Protein AF-A0AAN6TR05-F1 (afdb_monomer)

Solvent-accessible surface area (backbone atoms only — not comparable to full-atom values): 12540 Å² total; per-residue (Å²): 94,65,58,33,54,51,50,50,53,54,41,46,75,71,68,48,53,66,49,38,23,49,17,26,43,51,49,99,91,42,69,54,65,68,69,40,51,38,32,43,36,51,56,98,86,43,48,22,45,43,44,81,57,74,56,97,84,34,58,83,57,74,38,67,74,42,73,68,41,68,46,74,35,55,48,64,21,33,33,36,31,33,70,40,63,55,92,87,50,84,56,86,83,53,62,32,43,34,39,28,36,21,69,38,95,90,46,70,79,38,72,44,34,35,34,49,100,50,80,49,55,74,70,55,53,49,59,29,46,49,48,46,67,65,36,82,87,22,66,65,38,53,34,48,71,48,76,43,75,33,57,41,98,84,66,82,48,56,50,29,35,41,36,38,52,73,49,35,35,32,41,31,49,52,90,49,72,45,77,79,42,82,42,68,33,47,70,52,45,52,53,44,35,31,76,76,67,71,46,79,75,53,75,68,58,58,57,64,41,65,88,45,80,42,49,52,66,60,82,72,78,82,129

Sequence (223 aa):
MEVNAFFAAVLRGLGFTLFSVGGRVKTPSGYTGWDHMVNLVTIQGQRYLVDVGFGSNGPPHPVPLEDGHEFTGIAPMRGRLQYRKLEEHSEPNQRVWLLSTQENEDAPWMDRYHFVEIEFMPGDFEVMNLRTMTTPQSFFVQSVMCMRTIPDEKKEKSVGLLILHRDYVKRRMGLVSEIIEQLESEEQRVKALERYFGIVLSPEEQKGIRGLASELRPKAPHA

Nearest PDB structures (foldseek):
  7qi3-assembly2_D  TM=9.551E-01  e=7.367E-20  Fusarium verticillioides
  4guz-assembly1_A  TM=8.807E-01  e=9.850E-12  Mycobacteroides abscessus ATCC 19977
  4nv8-assembly3_B  TM=8.832E-01  e=1.099E-11  Mesorhizobium japonicum MAFF 303099
  8k56-assembly2_A  TM=8.110E-01  e=1.043E-10  Streptomyces aureus
  8ot2-assembly1_A  TM=7.530E-01  e=1.722E-06  Streptomyces hygroscopicus

InterPro domains:
  IPR001447 Arylamine N-acetyltransferase [PF00797] (1-202)
  IPR001447 Arylamine N-acetyltransferase [PTHR11786] (1-214)
  IPR038765 Papain-like cysteine peptidase superfamily [SSF54001] (1-215)
  IPR053710 Arylamine N-acetyltransferase domain-containing protein [G3DSA:3.30.2140.20] (1-209)

Mean predicted aligned error: 3.9 Å

Secondary structure (DSSP, 8-state):
-HHHHHHHHHHHHTT-EEEEEEEEEEETTEE-SS-EEEEEEEETTEEEEE-SSS-TTS-SS-EE--TTEEEE-STT-EEEEEEE--TT-SSTT--EEEEEEESSTTSPPEEEEEEEEEEPPHHHHHHHHHHHHH-TT-HHHH--EEEEEEE-TTSSSEEEEEEEETTEEEEEETTEEEEEEE--SHHHHHHHIIIII-----HHHHHHTTT-TT--PPPPP--

pLDDT: mean 94.88, std 7.1, range [34.62, 98.75]

Organism: NCBI:txid2587402

Radius of gyration: 18.84 Å; Cα contacts (8 Å, |Δi|>4): 422; chains: 1; bounding box: 40×40×49 Å

Foldseek 3Di:
DVVQVVVVVVCVVVVWDKFKWWKWWQDPVGTDDGQDMWMWTDDPNWTWTHDPDLFDLDAPDTFTQDAFGKDPRQPPKIKTWHFDDDPPDPPHPDTWIWIWMALHPPGDIGTTMTIHPDGDDPVNNVVSVCCQCPPPPHPVQQKDKDKDFDADPVNPDGQWMWMDIQFFIWIGGRNDIDTPDGHQALVSVQVCCCPPPVDHDDPVVSVVLPPGNSGRDHDDDDD

Structure (mmCIF, N/CA/C/O backbone):
data_AF-A0AAN6TR05-F1
#
_entry.id   AF-A0AAN6TR05-F1
#
loop_
_atom_site.group_PDB
_atom_site.id
_atom_site.type_symbol
_atom_site.label_atom_id
_atom_site.label_alt_id
_atom_site.label_comp_id
_atom_site.label_asym_id
_atom_site.label_entity_id
_atom_site.label_seq_id
_atom_site.pdbx_PDB_ins_code
_atom_site.Cartn_x
_atom_site.Cartn_y
_atom_site.Cartn_z
_atom_site.occupancy
_atom_site.B_iso_or_equiv
_atom_site.auth_seq_id
_atom_site.auth_comp_id
_atom_site.auth_asym_id
_atom_site.auth_atom_id
_atom_site.pdbx_PDB_model_num
ATOM 1 N N . MET A 1 1 ? -5.962 -2.170 -4.856 1.00 93.50 1 MET A N 1
ATOM 2 C CA . MET A 1 1 ? -7.156 -2.822 -4.259 1.00 93.50 1 MET A CA 1
ATOM 3 C C . MET A 1 1 ? -7.113 -4.340 -4.373 1.00 93.50 1 MET A C 1
ATOM 5 O O . MET A 1 1 ? -7.410 -5.013 -3.396 1.00 93.50 1 MET A O 1
ATOM 9 N N . GLU A 1 2 ? -6.694 -4.880 -5.517 1.00 95.31 2 GLU A N 1
ATOM 10 C CA . GLU A 1 2 ? -6.711 -6.319 -5.834 1.00 95.31 2 GLU A CA 1
ATOM 11 C C . GLU A 1 2 ? -6.128 -7.230 -4.744 1.00 95.31 2 GLU A C 1
ATOM 13 O O . GLU A 1 2 ? -6.762 -8.213 -4.375 1.00 95.31 2 GLU A O 1
ATOM 18 N N . VAL A 1 3 ? -4.970 -6.885 -4.167 1.00 95.81 3 VAL A N 1
ATOM 19 C CA . VAL A 1 3 ? -4.308 -7.727 -3.152 1.00 95.81 3 VAL A CA 1
ATOM 20 C C . VAL A 1 3 ? -5.164 -7.883 -1.887 1.00 95.81 3 VAL A C 1
ATOM 22 O O . VAL A 1 3 ? -5.322 -8.994 -1.383 1.00 95.81 3 VAL A O 1
ATOM 25 N N . ASN A 1 4 ? -5.782 -6.800 -1.403 1.00 98.06 4 ASN A N 1
ATOM 26 C CA . ASN A 1 4 ? -6.682 -6.866 -0.248 1.00 98.06 4 ASN A CA 1
ATOM 27 C C . ASN A 1 4 ? -8.001 -7.568 -0.587 1.00 98.06 4 ASN A C 1
ATOM 29 O O . ASN A 1 4 ? -8.521 -8.291 0.262 1.00 98.06 4 ASN A O 1
ATOM 33 N N . ALA A 1 5 ? -8.519 -7.420 -1.809 1.00 97.75 5 ALA A N 1
ATOM 34 C CA . ALA A 1 5 ? -9.709 -8.143 -2.259 1.00 97.75 5 ALA A CA 1
ATOM 35 C C . ALA A 1 5 ? -9.467 -9.657 -2.348 1.00 97.75 5 ALA A C 1
ATOM 37 O O . ALA A 1 5 ? -10.270 -10.447 -1.848 1.00 97.75 5 ALA A O 1
ATOM 38 N N . PHE A 1 6 ? -8.329 -10.065 -2.912 1.00 97.94 6 PHE A N 1
ATOM 39 C CA . PHE A 1 6 ? -7.916 -11.462 -2.956 1.00 97.94 6 PHE A CA 1
ATOM 40 C C . PHE A 1 6 ? -7.741 -12.032 -1.546 1.00 97.94 6 PHE A C 1
ATOM 42 O O . PHE A 1 6 ? -8.299 -13.082 -1.226 1.00 97.94 6 PHE A O 1
ATOM 49 N N . PHE A 1 7 ? -7.040 -11.316 -0.664 1.00 98.12 7 PHE A N 1
ATOM 50 C CA . PHE A 1 7 ? -6.835 -11.778 0.707 1.00 98.12 7 PHE A CA 1
ATOM 51 C C . PHE A 1 7 ? -8.145 -11.862 1.502 1.00 98.12 7 PHE A C 1
ATOM 53 O O . PHE A 1 7 ? -8.349 -12.818 2.246 1.00 98.12 7 PHE A O 1
ATOM 60 N N . ALA A 1 8 ? -9.082 -10.934 1.284 1.00 98.25 8 ALA A N 1
ATOM 61 C CA . ALA A 1 8 ? -10.430 -11.013 1.842 1.00 98.25 8 ALA A CA 1
ATOM 62 C C . ALA A 1 8 ? -11.162 -12.289 1.399 1.00 98.25 8 ALA A C 1
ATOM 64 O O . ALA A 1 8 ? -11.802 -12.945 2.220 1.00 98.25 8 ALA A O 1
ATOM 65 N N . ALA A 1 9 ? -11.060 -12.669 0.121 1.00 98.19 9 ALA A N 1
ATOM 66 C CA . ALA A 1 9 ? -11.652 -13.907 -0.387 1.00 98.19 9 ALA A CA 1
ATOM 67 C C . ALA A 1 9 ? -11.028 -15.154 0.264 1.00 98.19 9 ALA A C 1
ATOM 69 O O . ALA A 1 9 ? -11.760 -16.049 0.687 1.00 98.19 9 ALA A O 1
ATOM 70 N N . VAL A 1 10 ? -9.698 -15.182 0.419 1.00 98.56 10 VAL A N 1
ATOM 71 C CA . VAL A 1 10 ? -8.987 -16.262 1.126 1.00 98.56 10 VAL A CA 1
ATOM 72 C C . VAL A 1 10 ? -9.467 -16.377 2.574 1.00 98.56 10 VAL A C 1
ATOM 74 O O . VAL A 1 10 ? -9.854 -17.459 3.009 1.00 98.56 10 VAL A O 1
ATOM 77 N N . LEU A 1 11 ? -9.502 -15.267 3.314 1.00 98.44 11 LEU A N 1
ATOM 78 C CA . LEU A 1 11 ? -9.931 -15.252 4.714 1.00 98.44 11 LEU A CA 1
ATOM 79 C C . LEU A 1 11 ? -11.393 -15.692 4.881 1.00 98.44 11 LEU A C 1
ATOM 81 O O . LEU A 1 11 ? -11.691 -16.470 5.787 1.00 98.44 11 LEU A O 1
ATOM 85 N N . ARG A 1 12 ? -12.295 -15.273 3.981 1.00 97.88 12 ARG A N 1
ATOM 86 C CA . ARG A 1 12 ? -13.682 -15.772 3.960 1.00 97.88 12 ARG A CA 1
ATOM 87 C C . ARG A 1 12 ? -13.735 -17.281 3.723 1.00 97.88 12 ARG A C 1
ATOM 89 O O . ARG A 1 12 ? -14.462 -17.973 4.427 1.00 97.88 12 ARG A O 1
ATOM 96 N N . GLY A 1 13 ? -12.938 -17.799 2.787 1.00 98.31 13 GLY A N 1
ATOM 97 C CA . GLY A 1 13 ? -12.831 -19.240 2.529 1.00 98.31 13 GLY A CA 1
ATOM 98 C C . GLY A 1 13 ? -12.324 -20.041 3.735 1.00 98.31 13 GLY A C 1
ATOM 99 O O . GLY A 1 13 ? -12.722 -21.186 3.921 1.00 98.31 13 GLY A O 1
ATOM 100 N N . LEU A 1 14 ? -11.502 -19.424 4.587 1.00 98.31 14 LEU A N 1
ATOM 101 C CA . LEU A 1 14 ? -11.021 -19.997 5.849 1.00 98.31 14 LEU A CA 1
ATOM 102 C C . LEU A 1 14 ? -12.006 -19.830 7.024 1.00 98.31 14 LEU A C 1
ATOM 104 O O . LEU A 1 14 ? -11.708 -20.276 8.130 1.00 98.31 14 LEU A O 1
ATOM 108 N N . GLY A 1 15 ? -13.167 -19.202 6.811 1.00 98.06 15 GLY A N 1
ATOM 109 C CA . GLY A 1 15 ? -14.210 -19.032 7.828 1.00 98.06 15 GLY A CA 1
ATOM 110 C C . GLY A 1 15 ? -14.060 -17.796 8.719 1.00 98.06 15 GLY A C 1
ATOM 111 O O . GLY A 1 15 ? -14.775 -17.674 9.714 1.00 98.06 15 GLY A O 1
ATOM 112 N N . PHE A 1 16 ? -13.164 -16.861 8.389 1.00 98.44 16 PHE A N 1
ATOM 113 C CA . PHE A 1 16 ? -13.071 -15.598 9.122 1.00 98.44 16 PHE A CA 1
ATOM 114 C C . PHE A 1 16 ? -14.269 -14.693 8.822 1.00 98.44 16 PHE A C 1
ATOM 116 O O . PHE A 1 16 ? -14.707 -14.556 7.679 1.00 98.44 16 PHE A O 1
ATOM 123 N N . THR A 1 17 ? -14.750 -14.005 9.858 1.00 98.19 17 THR A N 1
ATOM 124 C CA . THR A 1 17 ? -15.722 -12.916 9.711 1.00 98.19 17 THR A CA 1
ATOM 125 C C . THR A 1 17 ? -14.974 -11.622 9.417 1.00 98.19 17 THR A C 1
ATOM 127 O O . THR A 1 17 ? -14.111 -11.219 10.197 1.00 98.19 17 THR A O 1
ATOM 130 N N . LEU A 1 18 ? -15.285 -10.973 8.295 1.00 98.38 18 LEU A N 1
ATOM 131 C CA . LEU A 1 18 ? -14.652 -9.719 7.896 1.00 98.38 18 LEU A CA 1
ATOM 132 C C . LEU A 1 18 ? -15.519 -8.915 6.931 1.00 98.38 18 LEU A C 1
ATOM 134 O O . LEU A 1 18 ? -16.327 -9.479 6.191 1.00 98.38 18 LEU A O 1
ATOM 138 N N . PHE A 1 19 ? -15.252 -7.617 6.876 1.00 98.25 19 PHE A N 1
ATOM 139 C CA . PHE A 1 19 ? -15.756 -6.720 5.843 1.00 98.25 19 PHE A CA 1
ATOM 140 C C . PHE A 1 19 ? -14.634 -5.805 5.347 1.00 98.25 19 PHE A C 1
ATOM 142 O O . PHE A 1 19 ? -13.623 -5.607 6.027 1.00 98.25 19 PHE A O 1
ATOM 149 N N . SER A 1 20 ? -14.783 -5.291 4.131 1.00 98.56 20 SER A N 1
ATOM 150 C CA . SER A 1 20 ? -13.792 -4.417 3.501 1.00 98.56 20 SER A CA 1
ATOM 151 C C . SER A 1 20 ? -14.268 -2.972 3.552 1.00 98.56 20 SER A C 1
ATOM 153 O O . SER A 1 20 ? -15.465 -2.708 3.462 1.00 98.56 20 SER A O 1
ATOM 155 N N . VAL A 1 21 ? -13.336 -2.034 3.689 1.00 98.62 21 VAL A N 1
ATOM 156 C CA . VAL A 1 21 ? -13.649 -0.606 3.818 1.00 98.62 21 VAL A CA 1
ATOM 157 C C . VAL A 1 21 ? -12.732 0.243 2.944 1.00 98.62 21 VAL A C 1
ATOM 159 O O . VAL A 1 21 ? -11.611 -0.160 2.611 1.00 98.62 21 VAL A O 1
ATOM 162 N N . GLY A 1 22 ? -13.213 1.429 2.575 1.00 98.06 22 GLY A N 1
ATOM 163 C CA . GLY A 1 22 ? -12.441 2.424 1.839 1.00 98.06 22 GLY A CA 1
ATOM 164 C C . GLY A 1 22 ? -11.523 3.255 2.735 1.00 98.06 22 GLY A C 1
ATOM 165 O O . GLY A 1 22 ? -11.850 3.586 3.878 1.00 98.06 22 GLY A O 1
ATOM 166 N N . GLY A 1 23 ? -10.378 3.639 2.178 1.00 97.69 23 GLY A N 1
ATOM 167 C CA . GLY A 1 23 ? -9.399 4.529 2.784 1.00 97.69 23 GLY A CA 1
ATOM 168 C C . GLY A 1 23 ? -8.914 5.621 1.832 1.00 97.69 23 GLY A C 1
ATOM 169 O O . GLY A 1 23 ? -9.040 5.513 0.608 1.00 97.69 23 GLY A O 1
ATOM 170 N N . ARG A 1 24 ? -8.361 6.683 2.421 1.00 97.62 24 ARG A N 1
ATOM 171 C CA . ARG A 1 24 ? -7.712 7.803 1.727 1.00 97.62 24 ARG A CA 1
ATOM 172 C C . ARG A 1 24 ? -6.256 7.871 2.144 1.00 97.62 24 ARG A C 1
ATOM 174 O O . ARG A 1 24 ? -5.952 7.884 3.339 1.00 97.62 24 ARG A O 1
ATOM 181 N N . VAL A 1 25 ? -5.364 7.941 1.170 1.00 97.25 25 VAL A N 1
ATOM 182 C CA . VAL A 1 25 ? -3.919 8.014 1.386 1.00 97.25 25 VAL A CA 1
ATOM 183 C C . VAL A 1 25 ? -3.501 9.461 1.649 1.00 97.25 25 VAL A C 1
ATOM 185 O O . VAL A 1 25 ? -3.985 10.392 1.006 1.00 97.25 25 VAL A O 1
ATOM 188 N N . LYS A 1 26 ? -2.589 9.676 2.601 1.00 97.00 26 LYS A N 1
ATOM 189 C CA . LYS A 1 26 ? -1.948 10.974 2.823 1.00 97.00 26 LYS A CA 1
ATOM 190 C C . LYS A 1 26 ? -0.844 11.173 1.790 1.00 97.00 26 LYS A C 1
ATOM 192 O O . LYS A 1 26 ? 0.063 10.354 1.650 1.00 97.00 26 LYS A O 1
ATOM 197 N N . THR A 1 27 ? -0.895 12.305 1.105 1.00 94.56 27 THR A N 1
ATOM 198 C CA . THR A 1 27 ? 0.139 12.782 0.183 1.00 94.56 27 THR A CA 1
ATOM 199 C C . THR A 1 27 ? 0.661 14.142 0.656 1.00 94.56 27 THR A C 1
ATOM 201 O O . THR A 1 27 ? 0.038 14.763 1.526 1.00 94.56 27 THR A O 1
ATOM 204 N N . PRO A 1 28 ? 1.758 14.665 0.075 1.00 93.25 28 PRO A N 1
ATOM 205 C CA . PRO A 1 28 ? 2.206 16.030 0.356 1.00 93.25 28 PRO A CA 1
ATOM 206 C C . PRO A 1 28 ? 1.140 17.103 0.080 1.00 93.25 28 PRO A C 1
ATOM 208 O O . PRO A 1 28 ? 1.159 18.155 0.708 1.00 93.25 28 PRO A O 1
ATOM 211 N N . SER A 1 29 ? 0.193 16.834 -0.824 1.00 93.25 29 SER A N 1
ATOM 212 C CA . SER A 1 29 ? -0.906 17.744 -1.175 1.00 93.25 29 SER A CA 1
ATOM 213 C C . SER A 1 29 ? -2.156 17.570 -0.303 1.00 93.25 29 SER A C 1
ATOM 215 O O . SER A 1 29 ? -3.171 18.207 -0.567 1.00 93.25 29 SER A O 1
ATOM 217 N N . GLY A 1 30 ? -2.107 16.707 0.717 1.00 95.25 30 GLY A N 1
ATOM 218 C CA . GLY A 1 30 ? -3.249 16.361 1.564 1.00 95.25 30 GLY A CA 1
ATOM 219 C C . GLY A 1 30 ? -3.755 14.938 1.328 1.00 95.25 30 GLY A C 1
ATOM 220 O O . GLY A 1 30 ? -3.067 14.104 0.734 1.00 95.25 30 GLY A O 1
ATOM 221 N N . TYR A 1 31 ? -4.946 14.641 1.846 1.00 96.44 31 TYR A N 1
ATOM 222 C CA . TYR A 1 31 ? -5.578 13.334 1.668 1.00 96.44 31 TYR A CA 1
ATOM 223 C C . TYR A 1 31 ? -6.192 13.194 0.275 1.00 96.44 31 TYR A C 1
ATOM 225 O O . TYR A 1 31 ? -6.808 14.125 -0.247 1.00 96.44 31 TYR A O 1
ATOM 233 N N . THR A 1 32 ? -6.035 12.018 -0.324 1.00 95.38 32 THR A N 1
ATOM 234 C CA . THR A 1 32 ? -6.652 11.676 -1.606 1.00 95.38 32 THR A CA 1
ATOM 235 C C . THR A 1 32 ? -8.175 11.503 -1.495 1.00 95.38 32 THR A C 1
ATOM 237 O O . THR A 1 32 ? -8.769 11.605 -0.420 1.00 95.38 32 THR A O 1
ATOM 240 N N . GLY A 1 33 ? -8.841 11.247 -2.628 1.00 94.56 33 GLY A N 1
ATOM 241 C CA . GLY A 1 33 ? -10.170 10.624 -2.618 1.00 94.56 33 GLY A CA 1
ATOM 242 C C . GLY A 1 33 ? -10.097 9.165 -2.149 1.00 94.56 33 GLY A C 1
ATOM 243 O O . GLY A 1 33 ? -9.035 8.685 -1.770 1.00 94.56 33 GLY A O 1
ATOM 244 N N . TRP A 1 34 ? -11.211 8.435 -2.194 1.00 96.38 34 TRP A N 1
ATOM 245 C CA . TRP A 1 34 ? -11.186 6.995 -1.913 1.00 96.38 34 TRP A CA 1
ATOM 246 C C . TRP A 1 34 ? -10.353 6.268 -2.975 1.00 96.38 34 TRP A C 1
ATOM 248 O O . TRP A 1 34 ? -10.736 6.223 -4.143 1.00 96.38 34 TRP A O 1
ATOM 258 N N . ASP A 1 35 ? -9.194 5.750 -2.582 1.00 95.62 35 ASP A N 1
ATOM 259 C CA . ASP A 1 35 ? -8.281 5.021 -3.472 1.00 95.62 35 ASP A CA 1
ATOM 260 C C . ASP A 1 35 ? -7.491 3.905 -2.777 1.00 95.62 35 ASP A C 1
ATOM 262 O O . ASP A 1 35 ? -6.699 3.213 -3.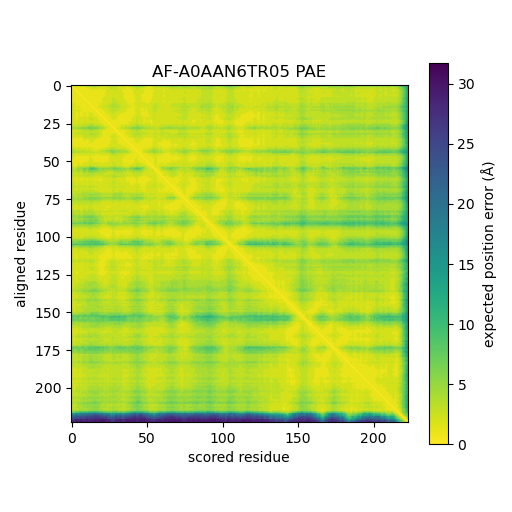419 1.00 95.62 35 ASP A O 1
ATOM 266 N N . HIS A 1 36 ? -7.760 3.662 -1.493 1.00 97.44 36 HIS A N 1
ATOM 267 C CA . HIS A 1 36 ? -7.206 2.538 -0.750 1.00 97.44 36 HIS A CA 1
ATOM 268 C C . HIS A 1 36 ? -8.311 1.628 -0.215 1.00 97.44 36 HIS A C 1
ATOM 270 O O . HIS A 1 36 ? -9.400 2.088 0.113 1.00 97.44 36 HIS A O 1
ATOM 276 N N . MET A 1 37 ? -8.030 0.334 -0.115 1.00 98.06 37 MET A N 1
ATOM 277 C CA . MET A 1 37 ? -8.936 -0.673 0.444 1.00 98.06 37 MET A CA 1
ATOM 278 C C . MET A 1 37 ? -8.218 -1.370 1.579 1.00 98.06 37 MET A C 1
ATOM 280 O O . MET A 1 37 ? -7.081 -1.787 1.385 1.00 98.06 37 MET A O 1
ATOM 284 N N . VAL A 1 38 ? -8.893 -1.573 2.706 1.00 98.56 38 VAL A N 1
ATOM 285 C CA . VAL A 1 38 ? -8.399 -2.407 3.812 1.00 98.56 38 VAL A CA 1
ATOM 286 C C . VAL A 1 38 ? -9.484 -3.376 4.271 1.00 98.56 38 VAL A C 1
ATOM 288 O O . VAL A 1 38 ? -10.663 -3.183 3.968 1.00 98.56 38 VAL A O 1
ATOM 291 N N . ASN A 1 39 ? -9.094 -4.424 4.993 1.00 98.69 39 ASN A N 1
ATOM 292 C CA . ASN A 1 39 ? -10.025 -5.395 5.560 1.00 98.69 39 ASN A CA 1
ATOM 293 C C . ASN A 1 39 ? -10.079 -5.257 7.082 1.00 98.69 39 ASN A C 1
ATOM 295 O O . ASN A 1 39 ? -9.040 -5.155 7.736 1.00 98.69 39 ASN A O 1
ATOM 299 N N . LEU A 1 40 ? -11.287 -5.302 7.640 1.00 98.75 40 LEU A N 1
ATOM 300 C CA . LEU A 1 40 ? -11.527 -5.370 9.077 1.00 98.75 40 LEU A CA 1
ATOM 301 C C . LEU A 1 40 ? -11.973 -6.786 9.426 1.00 98.75 40 LEU A C 1
ATOM 303 O O . LEU A 1 40 ? -13.058 -7.216 9.037 1.00 98.75 40 LEU A O 1
ATOM 307 N N . VAL A 1 41 ? -11.108 -7.521 10.124 1.00 98.69 41 VAL A N 1
ATOM 308 C CA . VAL A 1 41 ? -11.286 -8.949 10.424 1.00 98.69 41 VAL A CA 1
ATOM 309 C C . VAL A 1 41 ? -11.586 -9.125 11.906 1.00 98.69 41 VAL A C 1
ATOM 311 O O . VAL A 1 41 ? -10.885 -8.568 12.749 1.00 98.69 41 VAL A O 1
ATOM 314 N N . THR A 1 42 ? -12.610 -9.905 12.242 1.00 98.38 42 THR A N 1
ATOM 315 C CA . THR A 1 42 ? -12.962 -10.222 13.629 1.00 98.38 42 THR A CA 1
ATOM 316 C C . THR A 1 42 ? -12.340 -11.547 14.054 1.00 98.38 42 THR A C 1
ATOM 318 O O . THR A 1 42 ? -12.593 -12.587 13.448 1.00 98.38 42 THR A O 1
ATOM 321 N N . ILE A 1 43 ? -11.555 -11.516 15.131 1.00 96.94 43 ILE A N 1
ATOM 322 C CA . ILE A 1 43 ? -10.918 -12.683 15.745 1.00 96.94 43 ILE A CA 1
ATOM 323 C C . ILE A 1 43 ? -11.248 -12.640 17.235 1.00 96.94 43 ILE A C 1
ATOM 325 O O . ILE A 1 43 ? -10.937 -11.661 17.905 1.00 96.94 43 ILE A O 1
ATOM 329 N N . GLN A 1 44 ? -11.917 -13.678 17.749 1.00 95.50 44 GLN A N 1
ATOM 330 C CA . GLN A 1 44 ? -12.303 -13.779 19.168 1.00 95.50 44 GLN A CA 1
ATOM 331 C C . GLN A 1 44 ? -13.031 -12.526 19.711 1.00 95.50 44 GLN A C 1
ATOM 333 O O . GLN A 1 44 ? -12.840 -12.126 20.853 1.00 95.50 44 GLN A O 1
ATOM 338 N N . GLY A 1 45 ? -13.867 -11.889 18.882 1.00 96.00 45 GLY A N 1
ATOM 339 C CA . GLY A 1 45 ? -14.635 -10.690 19.250 1.00 96.00 45 GLY A CA 1
ATOM 340 C C . GLY A 1 45 ? -13.896 -9.356 19.079 1.00 96.00 45 GLY A C 1
ATOM 341 O O . GLY A 1 45 ? -14.550 -8.317 19.076 1.00 96.00 45 GLY A O 1
ATOM 342 N N . GLN A 1 46 ? -12.580 -9.363 18.850 1.00 97.81 46 GLN A N 1
ATOM 343 C CA . GLN A 1 46 ? -11.786 -8.164 18.573 1.00 97.81 46 GLN A CA 1
ATOM 344 C C . GLN A 1 46 ? -11.667 -7.929 17.061 1.00 97.81 46 GLN A C 1
ATOM 346 O O . GLN A 1 46 ? -11.463 -8.870 16.289 1.00 97.81 46 GLN A O 1
ATOM 351 N N . ARG A 1 47 ? -11.788 -6.670 16.621 1.00 98.25 47 ARG A N 1
ATOM 352 C CA . ARG A 1 47 ? -11.529 -6.274 15.228 1.00 98.25 47 ARG A CA 1
ATOM 353 C C . ARG A 1 47 ? -10.051 -5.971 15.028 1.00 98.25 47 ARG A C 1
ATOM 355 O O . ARG A 1 47 ? -9.422 -5.345 15.878 1.00 98.25 47 ARG A O 1
ATOM 362 N N . TYR A 1 48 ? -9.533 -6.366 13.876 1.00 98.75 48 TYR A N 1
ATOM 363 C CA . TYR A 1 48 ? -8.170 -6.097 13.451 1.00 98.75 48 TYR A CA 1
ATOM 364 C C . TYR A 1 48 ? -8.181 -5.432 12.080 1.00 98.75 48 TYR A C 1
ATOM 366 O O . TYR A 1 48 ? -8.877 -5.885 11.169 1.00 98.75 48 TYR A O 1
ATOM 374 N N . LEU A 1 49 ? -7.368 -4.392 11.930 1.00 98.69 49 LEU A N 1
ATOM 375 C CA . LEU A 1 49 ? -6.937 -3.891 10.638 1.00 98.69 49 LEU A CA 1
ATOM 376 C C . LEU A 1 49 ? -6.009 -4.929 10.000 1.00 98.69 49 LEU A C 1
ATOM 378 O O . LEU A 1 49 ? -4.955 -5.265 10.546 1.00 98.69 49 LEU A O 1
ATOM 382 N N . VAL A 1 50 ? -6.402 -5.412 8.827 1.00 98.44 50 VAL A N 1
ATOM 383 C CA . VAL A 1 50 ? -5.621 -6.323 7.996 1.00 98.44 50 VAL A CA 1
ATOM 384 C C . VAL A 1 50 ? -5.458 -5.687 6.623 1.00 98.44 50 VAL A C 1
ATOM 386 O O . VAL A 1 50 ? -6.412 -5.571 5.850 1.00 98.44 50 VAL A O 1
ATOM 389 N N . ASP A 1 51 ? -4.233 -5.262 6.332 1.00 98.00 51 ASP A N 1
ATOM 390 C CA . ASP A 1 51 ? -3.890 -4.568 5.098 1.00 98.00 51 ASP A CA 1
ATOM 391 C C . ASP A 1 51 ? -2.602 -5.131 4.499 1.00 98.00 51 ASP A C 1
ATOM 393 O O . ASP A 1 51 ? -1.497 -4.858 4.962 1.00 98.00 51 ASP A O 1
ATOM 397 N N . VAL A 1 52 ? -2.769 -5.913 3.438 1.00 96.12 52 VAL A N 1
ATOM 398 C CA . VAL A 1 52 ? -1.681 -6.509 2.656 1.00 96.12 52 VAL A CA 1
ATOM 399 C C . VAL A 1 52 ? -1.423 -5.745 1.349 1.00 96.12 52 VAL A C 1
ATOM 401 O O . VAL A 1 52 ? -0.679 -6.215 0.493 1.00 96.12 52 VAL A O 1
ATOM 404 N N . GLY A 1 53 ? -2.048 -4.575 1.169 1.00 95.19 53 GLY A N 1
ATOM 405 C CA . GLY A 1 53 ? -2.071 -3.826 -0.090 1.00 95.19 53 GLY A CA 1
ATOM 406 C C . GLY A 1 53 ? -1.415 -2.444 -0.054 1.00 95.19 53 GLY A C 1
ATOM 407 O O . GLY A 1 53 ? -1.184 -1.882 -1.121 1.00 95.19 53 GLY A O 1
ATOM 408 N N . PHE A 1 54 ? -1.099 -1.882 1.119 1.00 95.06 54 PHE A N 1
ATOM 409 C CA . PHE A 1 54 ? -0.540 -0.521 1.205 1.00 95.06 54 PHE A CA 1
ATOM 410 C C . PHE A 1 54 ? 0.932 -0.400 0.773 1.00 95.06 54 PHE A C 1
ATOM 412 O O . PHE A 1 54 ? 1.385 0.668 0.363 1.00 95.06 54 PHE A O 1
ATOM 419 N N . GLY A 1 55 ? 1.705 -1.484 0.859 1.00 88.62 55 GLY A N 1
ATOM 420 C CA . GLY A 1 55 ? 3.124 -1.482 0.505 1.00 88.62 55 GLY A CA 1
ATOM 421 C C . GLY A 1 55 ? 4.044 -1.109 1.674 1.00 88.62 55 GLY A C 1
ATOM 422 O O . GLY A 1 55 ? 3.915 -1.645 2.771 1.00 88.62 55 GLY A O 1
ATOM 423 N N . SER A 1 56 ? 5.039 -0.246 1.436 1.00 84.75 56 SER A N 1
ATOM 424 C CA . SER A 1 56 ? 6.289 -0.190 2.232 1.00 84.75 56 SER A CA 1
ATOM 425 C C . SER A 1 56 ? 6.140 0.314 3.662 1.00 84.75 56 SER A C 1
ATOM 427 O O . SER A 1 56 ? 7.025 0.088 4.492 1.00 84.75 56 SER A O 1
ATOM 429 N N . ASN A 1 57 ? 5.025 0.983 3.931 1.00 90.19 57 ASN A N 1
ATOM 430 C CA . ASN A 1 57 ? 4.667 1.542 5.227 1.00 90.19 57 ASN A CA 1
ATOM 431 C C . ASN A 1 57 ? 3.417 0.861 5.812 1.00 90.19 57 ASN A C 1
ATOM 433 O O . ASN A 1 57 ? 2.836 1.376 6.762 1.00 90.19 57 ASN A O 1
ATOM 437 N N . GLY A 1 58 ? 2.971 -0.250 5.215 1.00 91.12 58 GLY A N 1
ATOM 438 C CA . GLY A 1 58 ? 1.840 -1.030 5.707 1.00 91.12 58 GLY A CA 1
ATOM 439 C C . GLY A 1 58 ? 2.222 -1.881 6.922 1.00 91.12 58 GLY A C 1
ATOM 440 O O . GLY A 1 58 ? 3.407 -2.184 7.119 1.00 91.12 58 GLY A O 1
ATOM 441 N N . PRO A 1 59 ? 1.242 -2.272 7.749 1.00 94.25 59 PRO A N 1
ATOM 442 C CA . PRO A 1 59 ? 1.487 -3.170 8.867 1.00 94.25 59 PRO A CA 1
ATOM 443 C C . PRO A 1 59 ? 1.851 -4.582 8.361 1.00 94.25 59 PRO A C 1
ATOM 445 O O . PRO A 1 59 ? 1.148 -5.125 7.513 1.00 94.25 59 PRO A O 1
ATOM 448 N N . PRO A 1 60 ? 2.928 -5.217 8.867 1.00 92.19 60 PRO A N 1
ATOM 449 C CA . PRO A 1 60 ? 3.331 -6.558 8.430 1.00 92.19 60 PRO A CA 1
ATOM 450 C C . PRO A 1 60 ? 2.510 -7.683 9.086 1.00 92.19 60 PRO A C 1
ATOM 452 O O . PRO A 1 60 ? 2.720 -8.855 8.783 1.00 92.19 60 PRO A O 1
ATOM 455 N N . HIS A 1 61 ? 1.608 -7.343 10.006 1.00 93.44 61 HIS A N 1
ATOM 456 C CA . HIS A 1 61 ? 0.749 -8.260 10.749 1.00 93.44 61 HIS A CA 1
ATOM 457 C C . HIS A 1 61 ? -0.591 -7.570 11.070 1.00 93.44 61 HIS A C 1
ATOM 459 O O . HIS A 1 61 ? -0.670 -6.343 10.985 1.00 93.44 61 HIS A O 1
ATOM 465 N N . PRO A 1 62 ? -1.644 -8.315 11.459 1.00 96.81 62 PRO A N 1
ATOM 466 C CA . PRO A 1 62 ? -2.898 -7.715 11.910 1.00 96.81 62 PRO A CA 1
ATOM 467 C C . PRO A 1 62 ? -2.665 -6.716 13.052 1.00 96.81 62 PRO A C 1
ATOM 469 O O . PRO A 1 62 ? -1.883 -6.992 13.966 1.00 96.81 62 PRO A O 1
ATOM 472 N N . VAL A 1 63 ? -3.338 -5.568 13.002 1.00 98.19 63 VAL A N 1
ATOM 473 C CA . VAL A 1 63 ? -3.255 -4.518 14.030 1.00 98.19 63 VAL A CA 1
ATOM 474 C C . VAL A 1 63 ? -4.601 -4.438 14.744 1.00 98.19 63 VAL A C 1
ATOM 476 O O . VAL A 1 63 ? -5.603 -4.215 14.063 1.00 98.19 63 VAL A O 1
ATOM 479 N N . PRO A 1 64 ? -4.673 -4.633 16.073 1.00 98.31 64 PRO A N 1
ATOM 480 C CA . PRO A 1 64 ? -5.902 -4.422 16.829 1.00 98.31 64 PRO A CA 1
ATOM 481 C C . PRO A 1 64 ? -6.508 -3.056 16.518 1.00 98.31 64 PRO A C 1
ATOM 483 O O . PRO A 1 64 ? -5.815 -2.039 16.504 1.00 98.31 64 PRO A O 1
ATOM 486 N N . LEU A 1 65 ? -7.809 -3.039 16.245 1.00 98.12 65 LEU A N 1
ATOM 487 C CA . LEU A 1 65 ? -8.570 -1.820 16.011 1.00 98.12 65 LEU A CA 1
ATOM 488 C C . LEU A 1 65 ? -8.855 -1.130 17.358 1.00 98.12 65 LEU A C 1
ATOM 490 O O . LEU A 1 65 ? -9.972 -1.158 17.869 1.00 98.12 65 LEU A O 1
ATOM 494 N N . GLU A 1 66 ? -7.802 -0.577 17.954 1.00 98.38 66 GLU A N 1
ATOM 495 C CA . GLU A 1 66 ? -7.773 0.046 19.277 1.00 98.38 66 GLU A CA 1
ATOM 496 C C . GLU A 1 66 ? -7.152 1.444 19.172 1.00 98.38 66 GLU A C 1
ATOM 498 O O . GLU A 1 66 ? -6.137 1.643 18.499 1.00 98.38 66 GLU A O 1
ATOM 503 N N . ASP A 1 67 ? -7.772 2.435 19.817 1.00 98.31 67 ASP A N 1
ATOM 504 C CA . ASP A 1 67 ? -7.281 3.813 19.765 1.00 98.31 67 ASP A CA 1
ATOM 505 C C . ASP A 1 67 ? -5.935 3.947 20.485 1.00 98.31 67 ASP A C 1
ATOM 507 O O . ASP A 1 67 ? -5.792 3.569 21.646 1.00 98.31 67 ASP A O 1
ATOM 511 N N . GLY A 1 68 ? -4.946 4.498 19.784 1.00 98.00 68 GLY A N 1
ATOM 512 C CA . GLY A 1 68 ? -3.596 4.685 20.301 1.00 98.00 68 GLY A CA 1
ATOM 513 C C . GLY A 1 68 ? -2.723 3.434 20.237 1.00 98.00 68 GLY A C 1
ATOM 514 O O . GLY A 1 68 ? -1.601 3.483 20.735 1.00 98.00 68 GLY A O 1
ATOM 515 N N . HIS A 1 69 ? -3.189 2.342 19.621 1.00 98.44 69 HIS A N 1
ATOM 516 C CA . HIS A 1 69 ? -2.399 1.121 19.510 1.00 98.44 69 HIS A CA 1
ATOM 517 C C . HIS A 1 69 ? -1.134 1.361 18.682 1.00 98.44 69 HIS A C 1
ATOM 519 O O . HIS A 1 69 ? -1.200 1.787 17.525 1.00 98.44 69 HIS A O 1
ATOM 525 N N . GLU A 1 70 ? 0.022 1.057 19.265 1.00 97.69 70 GLU A N 1
ATOM 526 C CA . GLU A 1 70 ? 1.314 1.117 18.592 1.00 97.69 70 GLU A CA 1
ATOM 527 C C . GLU A 1 70 ? 1.836 -0.283 18.289 1.00 97.69 70 GLU A C 1
ATOM 529 O O . GLU A 1 70 ? 1.682 -1.213 19.076 1.00 97.69 70 GLU A O 1
ATOM 534 N N . PHE A 1 71 ? 2.489 -0.422 17.143 1.00 95.75 71 PHE A N 1
ATOM 535 C CA 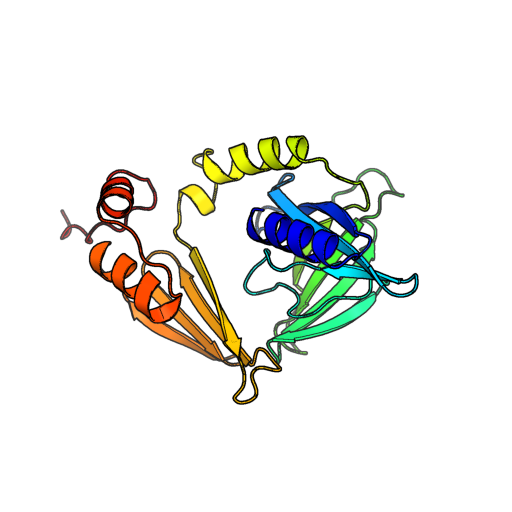. PHE A 1 71 ? 3.055 -1.680 16.686 1.00 95.75 71 PHE A CA 1
ATOM 536 C C . PHE A 1 71 ? 4.416 -1.468 16.027 1.00 95.75 71 PHE A C 1
ATOM 538 O O . PHE A 1 71 ? 4.775 -0.366 15.603 1.00 95.75 71 PHE A O 1
ATOM 545 N N . THR A 1 72 ? 5.183 -2.545 15.905 1.00 93.81 72 THR A N 1
ATOM 546 C CA . THR A 1 72 ? 6.436 -2.541 15.148 1.00 93.81 72 THR A CA 1
ATOM 547 C C . THR A 1 72 ? 6.155 -2.988 13.719 1.00 93.81 72 THR A C 1
ATOM 549 O O . THR A 1 72 ? 5.626 -4.069 13.487 1.00 93.81 72 THR A O 1
ATOM 552 N N . GLY A 1 73 ? 6.504 -2.147 12.748 1.00 92.44 73 GLY A N 1
ATOM 553 C CA . GLY A 1 73 ? 6.500 -2.513 11.339 1.00 92.44 73 GLY A CA 1
ATOM 554 C C . GLY A 1 73 ? 7.698 -3.401 10.987 1.00 92.44 73 GLY A C 1
ATOM 555 O O . GLY A 1 73 ? 8.166 -4.214 11.781 1.00 92.44 73 GLY A O 1
ATOM 556 N N . ILE A 1 74 ? 8.248 -3.223 9.786 1.00 92.00 74 ILE A N 1
ATOM 557 C CA . ILE A 1 74 ? 9.575 -3.771 9.480 1.00 92.00 74 ILE A CA 1
ATOM 558 C C . ILE A 1 74 ? 10.591 -2.938 10.262 1.00 92.00 74 ILE A C 1
ATOM 560 O O . ILE A 1 74 ? 10.796 -1.764 9.946 1.00 92.00 74 ILE A O 1
ATOM 564 N N . ALA A 1 75 ? 11.169 -3.536 11.305 1.00 89.00 75 ALA A N 1
ATOM 565 C CA . ALA A 1 75 ? 12.030 -2.841 12.254 1.00 89.00 75 ALA A CA 1
ATOM 566 C C . ALA A 1 75 ? 13.139 -2.032 11.543 1.00 89.00 75 ALA A C 1
ATOM 568 O O . ALA A 1 75 ? 13.712 -2.521 10.566 1.00 89.00 75 ALA A O 1
ATOM 569 N N . PRO A 1 76 ? 13.453 -0.810 12.015 1.00 92.38 76 PRO A N 1
ATOM 570 C CA . PRO A 1 76 ? 12.973 -0.188 13.257 1.00 92.38 76 PRO A CA 1
ATOM 571 C C . PRO A 1 76 ? 11.687 0.644 13.104 1.00 92.38 76 PRO A C 1
ATOM 573 O O . PRO A 1 76 ? 11.303 1.336 14.044 1.00 92.38 76 PRO A O 1
ATOM 576 N N . MET A 1 77 ? 11.015 0.585 11.949 1.00 94.38 77 MET A N 1
ATOM 577 C CA . MET A 1 77 ? 9.807 1.374 11.712 1.00 94.38 77 MET A CA 1
ATOM 578 C C . MET A 1 77 ? 8.721 1.031 12.736 1.00 94.38 77 MET A C 1
ATOM 580 O O . MET A 1 77 ? 8.422 -0.142 12.971 1.00 94.38 77 MET A O 1
ATOM 584 N N . ARG A 1 78 ? 8.084 2.057 13.294 1.00 96.31 78 ARG A N 1
ATOM 585 C CA . ARG A 1 78 ? 6.921 1.939 14.178 1.00 96.31 78 ARG A CA 1
ATOM 586 C C . ARG A 1 78 ? 5.666 2.383 13.448 1.00 96.31 78 ARG A C 1
ATOM 588 O O . ARG A 1 78 ? 5.722 3.217 12.543 1.00 96.31 78 ARG A O 1
ATOM 595 N N . GLY A 1 79 ? 4.535 1.831 13.848 1.00 97.50 79 GLY A N 1
ATOM 596 C CA . GLY A 1 79 ? 3.219 2.237 13.391 1.00 97.50 79 GLY A CA 1
ATOM 597 C C . GLY A 1 79 ? 2.311 2.549 14.568 1.00 97.50 79 GLY A C 1
ATOM 598 O O . GLY A 1 79 ? 2.506 2.029 15.665 1.00 97.50 79 GLY A O 1
ATOM 599 N N . ARG A 1 80 ? 1.329 3.413 14.337 1.00 98.19 80 ARG A N 1
ATOM 600 C CA . ARG A 1 80 ? 0.300 3.763 15.312 1.00 98.19 80 ARG A CA 1
ATOM 601 C C . ARG A 1 80 ? -1.042 3.869 14.623 1.00 98.19 80 ARG A C 1
ATOM 603 O O . ARG A 1 80 ? -1.133 4.451 13.542 1.00 98.19 80 ARG A O 1
ATOM 610 N N . LEU A 1 81 ? -2.066 3.334 15.271 1.00 98.56 81 LEU A N 1
ATOM 611 C CA . LEU A 1 81 ? -3.451 3.432 14.851 1.00 98.56 81 LEU A CA 1
ATOM 612 C C . LEU A 1 81 ? -4.223 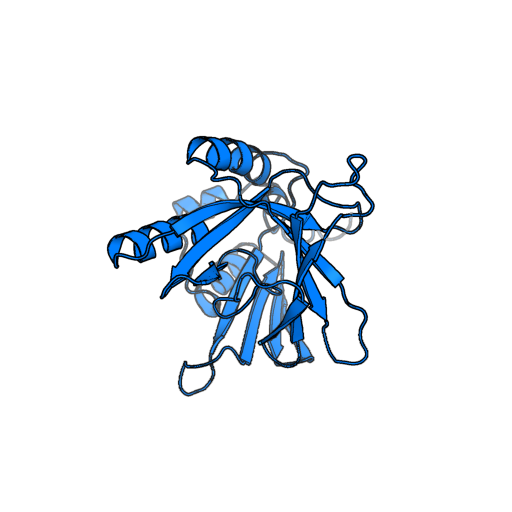4.304 15.850 1.00 98.56 81 LEU A C 1
ATOM 614 O O . LEU A 1 81 ? -4.139 4.088 17.055 1.00 98.56 81 LEU A O 1
ATOM 618 N N . GLN A 1 82 ? -4.940 5.322 15.371 1.00 98.56 82 GLN A N 1
ATOM 619 C CA . GLN A 1 82 ? -5.702 6.244 16.228 1.00 98.56 82 GLN A CA 1
ATOM 620 C C . GLN A 1 82 ? -7.112 6.470 15.692 1.00 98.56 82 GLN A C 1
ATOM 622 O O . GLN A 1 82 ? -7.283 6.641 14.486 1.00 98.56 82 GLN A O 1
ATOM 627 N N . TYR A 1 83 ? -8.101 6.555 16.580 1.00 98.31 83 TYR A N 1
ATOM 628 C CA . TYR A 1 83 ? -9.483 6.887 16.243 1.00 98.31 83 TYR A CA 1
ATOM 629 C C . TYR A 1 83 ? -9.798 8.343 16.584 1.00 98.31 83 TYR A C 1
ATOM 631 O O . TYR A 1 83 ? -10.327 8.687 17.650 1.00 98.31 83 TYR A O 1
ATOM 639 N N . ARG A 1 84 ? -9.453 9.235 15.653 1.00 97.06 84 ARG A N 1
ATOM 640 C CA . ARG A 1 84 ? -9.464 10.680 15.895 1.00 97.06 84 ARG A CA 1
ATOM 641 C C . ARG A 1 84 ? -10.151 11.468 14.792 1.00 97.06 84 ARG A C 1
ATOM 643 O O . ARG A 1 84 ? -10.357 10.994 13.676 1.00 97.06 84 ARG A O 1
ATOM 650 N N . LYS A 1 85 ? -10.497 12.707 15.128 1.00 97.06 85 LYS A N 1
ATOM 651 C CA . LYS A 1 85 ? -10.889 13.723 14.154 1.00 97.06 85 LYS A CA 1
ATOM 652 C C . LYS A 1 85 ? -9.643 14.172 13.381 1.00 97.06 85 LYS A C 1
ATOM 654 O O . LYS A 1 85 ? -8.583 14.337 13.984 1.00 97.06 85 LYS A O 1
ATOM 659 N N . LEU A 1 86 ? -9.779 14.379 12.075 1.00 96.44 86 LEU A N 1
ATOM 660 C CA . LEU A 1 86 ? -8.754 15.033 11.262 1.00 96.44 86 LEU A CA 1
ATOM 661 C C . LEU A 1 86 ? -8.953 16.550 11.264 1.00 96.44 86 LEU A C 1
ATOM 663 O O . LEU A 1 86 ? -10.077 17.034 11.408 1.00 96.44 86 LEU A O 1
ATOM 667 N N . GLU A 1 87 ? -7.869 17.296 11.073 1.00 93.44 87 GLU A N 1
ATOM 668 C CA . GLU A 1 87 ? -7.916 18.761 10.974 1.00 93.44 87 GLU A CA 1
ATOM 669 C C . GLU A 1 87 ? -8.801 19.211 9.805 1.00 93.44 87 GLU A C 1
ATOM 671 O O . GLU A 1 87 ? -9.533 20.191 9.918 1.00 93.44 87 GLU A O 1
ATOM 676 N N . GLU A 1 88 ? -8.810 18.437 8.719 1.00 92.81 88 GLU A N 1
ATOM 677 C CA . GLU A 1 88 ? -9.600 18.688 7.517 1.00 92.81 88 GLU A CA 1
ATOM 678 C C . GLU A 1 88 ? -11.118 18.460 7.706 1.00 92.81 88 GLU A C 1
ATOM 680 O O . GLU A 1 88 ? -11.908 18.835 6.839 1.00 92.81 88 GLU A O 1
ATOM 685 N N . HIS A 1 89 ? -11.568 17.851 8.813 1.00 95.06 89 HIS A N 1
ATOM 686 C CA . HIS A 1 89 ? -12.996 17.611 9.059 1.00 95.06 89 HIS A CA 1
ATOM 687 C C . HIS A 1 89 ? -13.705 18.853 9.623 1.00 95.06 89 HIS A C 1
ATOM 689 O O . HIS A 1 89 ? -13.415 19.315 10.732 1.00 95.06 89 HIS A O 1
ATOM 695 N N . SER A 1 90 ? -14.725 19.334 8.906 1.00 95.75 90 SER A N 1
ATOM 696 C CA . SER A 1 90 ? -15.619 20.394 9.395 1.00 95.75 90 SER A CA 1
ATOM 697 C C . SER A 1 90 ? -16.603 19.896 10.460 1.00 95.75 90 SER A C 1
ATOM 699 O O . SER A 1 90 ? -16.875 20.623 11.411 1.00 95.75 90 SER A O 1
ATOM 701 N N . GLU A 1 91 ? -17.097 18.656 10.345 1.00 96.50 91 GLU A N 1
ATOM 702 C CA . GLU A 1 91 ? -17.971 18.038 11.353 1.00 96.50 91 GLU A CA 1
ATOM 703 C C . GLU A 1 91 ? -17.163 17.707 12.626 1.00 96.50 91 GLU A C 1
ATOM 705 O O . GLU A 1 91 ? -16.216 16.913 12.561 1.00 96.50 91 GLU A O 1
ATOM 710 N N . PRO A 1 92 ? -17.485 18.302 13.792 1.00 91.94 92 PRO A N 1
ATOM 711 C CA . PRO A 1 92 ? -16.698 18.145 15.015 1.00 91.94 92 PRO A CA 1
ATOM 712 C C . PRO A 1 92 ? -16.635 16.710 15.544 1.00 91.94 92 PRO A C 1
ATOM 714 O O . PRO A 1 92 ? -15.630 16.347 16.155 1.00 91.94 92 PRO A O 1
ATOM 717 N N . ASN A 1 93 ? -17.658 15.890 15.300 1.00 95.00 93 ASN A N 1
ATOM 718 C CA . ASN A 1 93 ? -17.716 14.528 15.829 1.00 95.00 93 ASN A CA 1
ATOM 719 C C . ASN A 1 93 ? -17.247 13.462 14.830 1.00 95.00 93 ASN A C 1
ATOM 721 O O . ASN A 1 93 ? -17.188 12.282 15.179 1.00 95.00 93 ASN A O 1
ATOM 725 N N . GLN A 1 94 ? -16.882 13.852 13.604 1.00 95.88 94 GLN A N 1
ATOM 726 C CA . GLN A 1 94 ? -16.433 12.913 12.581 1.00 95.88 94 GLN A CA 1
ATOM 727 C C . GLN A 1 94 ? -15.033 12.387 12.903 1.00 95.88 94 GLN A C 1
ATOM 729 O O . GLN A 1 94 ? -14.027 13.095 12.776 1.00 95.88 94 GLN A O 1
ATOM 734 N N . ARG A 1 95 ? -14.974 11.106 13.263 1.00 97.31 95 ARG A N 1
ATOM 735 C CA . ARG A 1 95 ? -13.737 10.376 13.539 1.00 97.31 95 ARG A CA 1
ATOM 736 C C . ARG A 1 95 ? -13.458 9.346 12.458 1.00 97.31 95 ARG A C 1
ATOM 738 O O . ARG A 1 95 ? -14.368 8.819 11.825 1.00 97.31 95 ARG A O 1
ATOM 745 N N . VAL A 1 96 ? -12.177 9.085 12.257 1.00 98.31 96 VAL A N 1
ATOM 746 C CA . VAL A 1 96 ? -11.659 8.070 11.341 1.00 98.31 96 VAL A CA 1
ATOM 747 C C . VAL A 1 96 ? -10.533 7.321 12.029 1.00 98.31 96 VAL A C 1
ATOM 749 O O . VAL A 1 96 ? -9.892 7.847 12.944 1.00 98.31 96 VAL A O 1
ATOM 752 N N . TRP A 1 97 ? -10.276 6.108 11.563 1.00 98.75 97 TRP A N 1
ATOM 753 C CA . TRP A 1 97 ? -9.075 5.381 11.932 1.00 98.75 97 TRP A CA 1
ATOM 754 C C . TRP A 1 97 ? -7.923 5.866 11.072 1.00 98.75 97 TRP A C 1
ATOM 756 O O . TRP A 1 97 ? -7.985 5.766 9.850 1.00 98.75 97 TRP A O 1
ATOM 766 N N . LEU A 1 98 ? -6.891 6.408 11.703 1.00 98.62 98 LEU A N 1
ATOM 767 C CA . LEU A 1 98 ? -5.699 6.924 11.052 1.00 98.62 98 LEU A CA 1
ATOM 768 C C . LEU A 1 98 ? -4.510 6.029 11.381 1.00 98.62 98 LEU A C 1
ATOM 770 O O . LEU A 1 98 ? -4.179 5.855 12.555 1.00 98.62 98 LEU A O 1
ATOM 774 N N . LEU A 1 99 ? -3.858 5.514 10.341 1.00 98.62 99 LEU A N 1
ATOM 775 C CA . LEU A 1 99 ? -2.570 4.850 10.457 1.00 98.62 99 LEU A CA 1
ATOM 776 C C . LEU A 1 99 ? -1.452 5.851 10.160 1.00 98.62 99 LEU A C 1
ATOM 778 O O . LEU A 1 99 ? -1.398 6.447 9.078 1.00 98.62 99 LEU A O 1
ATOM 782 N N . SER A 1 100 ? -0.533 5.983 11.108 1.00 98.31 100 SER A N 1
ATOM 783 C CA . SER A 1 100 ? 0.688 6.780 10.978 1.00 98.31 100 SER A CA 1
ATOM 784 C C . SER A 1 100 ? 1.905 5.885 11.204 1.00 98.31 100 SER A C 1
ATOM 786 O O . SER A 1 100 ? 1.822 4.885 11.918 1.00 98.31 100 SER A O 1
ATOM 788 N N . THR A 1 101 ? 3.050 6.228 10.613 1.00 97.62 101 THR A N 1
ATOM 789 C CA . THR A 1 101 ? 4.317 5.531 10.883 1.00 97.62 101 THR A CA 1
ATOM 790 C C . THR A 1 101 ? 5.425 6.489 11.277 1.00 97.62 101 THR A C 1
ATOM 792 O O . THR A 1 101 ? 5.394 7.669 10.934 1.00 97.62 101 THR A O 1
ATOM 795 N N . GLN A 1 102 ? 6.409 5.959 11.989 1.00 96.62 102 GLN A N 1
ATOM 796 C CA . GLN A 1 102 ? 7.610 6.647 12.440 1.00 96.62 102 GLN A CA 1
ATOM 797 C C . GLN A 1 102 ? 8.809 5.807 11.988 1.00 96.62 102 GLN A C 1
ATOM 799 O O . GLN A 1 102 ? 8.819 4.594 12.205 1.00 96.62 102 GLN A O 1
ATOM 804 N N . GLU A 1 103 ? 9.795 6.402 11.316 1.00 92.75 103 GLU A N 1
ATOM 805 C CA . GLU A 1 103 ? 10.940 5.634 10.791 1.00 92.75 103 GLU A CA 1
ATOM 806 C C . GLU A 1 103 ? 11.825 5.064 11.910 1.00 92.75 103 GLU A C 1
ATOM 808 O O . GLU A 1 103 ? 12.320 3.944 11.796 1.00 92.75 103 GLU A O 1
ATOM 813 N N . ASN A 1 104 ? 11.994 5.830 12.987 1.00 90.81 104 ASN A N 1
ATOM 814 C CA . ASN A 1 104 ? 12.699 5.495 14.224 1.00 90.81 104 ASN A CA 1
ATOM 815 C C . ASN A 1 104 ? 12.180 6.405 15.358 1.00 90.81 104 ASN A C 1
ATOM 817 O O . ASN A 1 104 ? 11.343 7.266 15.104 1.00 90.81 104 ASN A O 1
ATOM 821 N N . GLU A 1 105 ? 12.661 6.228 16.591 1.00 90.62 105 GLU A N 1
ATOM 822 C CA . GLU A 1 105 ? 12.163 6.968 17.765 1.00 90.62 105 GLU A CA 1
ATOM 823 C C . GLU A 1 105 ? 12.343 8.493 17.678 1.00 90.62 105 GLU A C 1
ATOM 825 O O . GLU A 1 105 ? 11.504 9.221 18.210 1.00 90.62 105 GLU A O 1
ATOM 830 N N . ASP A 1 106 ? 13.364 8.965 16.959 1.00 92.06 106 ASP A N 1
ATOM 831 C CA . ASP A 1 106 ? 13.699 10.388 16.823 1.00 92.06 106 ASP A CA 1
ATOM 832 C C . ASP A 1 106 ? 12.985 11.069 15.639 1.00 92.06 106 ASP A C 1
ATOM 834 O O . ASP A 1 106 ? 12.962 12.298 15.529 1.00 92.06 106 ASP A O 1
ATOM 838 N N . ALA A 1 107 ? 12.400 10.290 14.726 1.00 94.69 107 ALA A N 1
ATOM 839 C CA . ALA A 1 107 ? 11.716 10.805 13.544 1.00 94.69 107 ALA A CA 1
ATOM 840 C C . ALA A 1 107 ? 10.296 11.303 13.879 1.00 94.69 107 ALA A C 1
ATOM 842 O O . ALA A 1 107 ? 9.645 10.775 14.778 1.00 94.69 107 ALA A O 1
ATOM 843 N N . PRO A 1 108 ? 9.734 12.280 13.150 1.00 96.88 108 PRO A N 1
ATOM 844 C CA . PRO A 1 108 ? 8.340 12.660 13.344 1.00 96.88 108 PRO A CA 1
ATOM 845 C C . PRO A 1 108 ? 7.386 11.534 12.916 1.00 96.88 108 PRO A C 1
ATOM 847 O O . PRO A 1 108 ? 7.656 10.777 11.980 1.00 96.88 108 PRO A O 1
ATOM 850 N N . TRP A 1 109 ? 6.222 11.465 13.565 1.00 97.31 109 TRP A N 1
ATOM 851 C CA . TRP A 1 109 ? 5.115 10.640 13.084 1.00 97.31 109 TRP A CA 1
ATOM 852 C C . TRP A 1 109 ? 4.588 11.190 11.760 1.00 97.31 109 TRP A C 1
ATOM 854 O O . TRP A 1 109 ? 4.320 12.384 11.629 1.00 97.31 109 TRP A O 1
ATOM 864 N N . MET A 1 110 ? 4.401 10.301 10.792 1.00 97.31 110 MET A N 1
ATOM 865 C CA . MET A 1 110 ? 3.870 10.621 9.477 1.00 97.31 110 MET A CA 1
ATOM 866 C C . MET A 1 110 ? 2.558 9.892 9.244 1.00 97.31 110 MET A C 1
ATOM 868 O O . MET A 1 110 ? 2.522 8.660 9.218 1.00 97.31 110 MET A O 1
ATOM 872 N N . ASP A 1 111 ? 1.498 10.652 9.001 1.00 97.88 111 ASP A N 1
ATOM 873 C CA . ASP A 1 111 ? 0.211 10.116 8.570 1.00 97.88 111 ASP A CA 1
ATOM 874 C C . ASP A 1 111 ? 0.362 9.402 7.223 1.00 97.88 111 ASP A C 1
ATOM 876 O O . ASP A 1 111 ? 1.026 9.901 6.309 1.00 97.88 111 ASP A O 1
ATOM 880 N N . ARG A 1 112 ? -0.230 8.209 7.105 1.00 97.88 112 ARG A N 1
ATOM 881 C CA . ARG A 1 112 ? -0.123 7.369 5.905 1.00 97.88 112 ARG A CA 1
ATOM 882 C C . ARG A 1 112 ? -1.441 7.227 5.185 1.00 97.88 112 ARG A C 1
ATOM 884 O O . ARG A 1 112 ? -1.514 7.526 3.999 1.00 97.88 112 ARG A O 1
ATOM 891 N N . TYR A 1 113 ? -2.473 6.793 5.887 1.00 98.44 113 TYR A N 1
ATOM 892 C CA . TYR A 1 113 ? -3.826 6.740 5.357 1.00 98.44 113 TYR A CA 1
ATOM 893 C C . TYR A 1 113 ? -4.825 6.700 6.502 1.00 98.44 113 TYR A C 1
ATOM 895 O O . TYR A 1 113 ? -4.496 6.274 7.611 1.00 98.44 113 TYR A O 1
ATOM 903 N N . HIS A 1 114 ? -6.054 7.109 6.217 1.00 98.56 114 HIS A N 1
ATOM 904 C CA . HIS A 1 114 ? -7.172 6.892 7.122 1.00 98.56 114 HIS A CA 1
ATOM 905 C C . HIS A 1 114 ? -8.283 6.097 6.440 1.00 98.56 114 HIS A C 1
ATOM 907 O O . HIS A 1 114 ? -8.383 6.088 5.214 1.00 98.56 114 HIS A O 1
ATOM 913 N N . PHE A 1 115 ? -9.134 5.453 7.231 1.00 98.62 115 PHE A N 1
ATOM 914 C CA . PHE A 1 115 ? -10.294 4.695 6.765 1.00 98.62 115 PHE A CA 1
ATOM 915 C C . PHE A 1 115 ? -11.482 4.857 7.720 1.00 98.62 115 PHE A C 1
ATOM 917 O O . PHE A 1 115 ? -11.355 5.392 8.826 1.00 98.62 115 PHE A O 1
ATOM 924 N N . VAL A 1 116 ? -12.654 4.430 7.259 1.00 97.38 116 VAL A N 1
ATOM 925 C CA . VAL A 1 116 ? -13.920 4.470 8.006 1.00 97.38 116 VAL A CA 1
ATOM 926 C C . VAL A 1 116 ? -14.440 3.058 8.236 1.00 97.38 116 VAL A C 1
ATOM 928 O O . VAL A 1 116 ? -14.182 2.169 7.436 1.00 97.38 116 VAL A O 1
ATOM 931 N N . GLU A 1 117 ? -15.213 2.843 9.298 1.00 96.62 117 GLU A N 1
ATOM 932 C CA . GLU A 1 117 ? -15.893 1.562 9.551 1.00 96.62 117 GLU A CA 1
ATOM 933 C C . GLU A 1 117 ? -17.237 1.476 8.810 1.00 96.62 117 GLU A C 1
ATOM 935 O O . GLU A 1 117 ? -18.268 1.143 9.388 1.00 96.62 117 GLU A O 1
ATOM 940 N N . ILE A 1 118 ? -17.229 1.817 7.520 1.00 97.25 118 ILE A N 1
ATOM 941 C CA . ILE A 1 118 ? -18.380 1.679 6.625 1.00 97.25 118 ILE A CA 1
ATOM 942 C C . ILE A 1 118 ? -18.020 0.600 5.616 1.00 97.25 118 ILE A C 1
ATOM 944 O O . ILE A 1 118 ? -17.026 0.738 4.902 1.00 97.25 118 ILE A O 1
ATOM 948 N N . GLU A 1 119 ? -18.808 -0.473 5.584 1.00 98.06 119 GLU A N 1
ATOM 949 C CA . GLU A 1 119 ? -18.606 -1.562 4.633 1.00 98.06 119 GLU A CA 1
ATOM 950 C C . GLU A 1 119 ? -18.782 -1.057 3.202 1.00 98.06 119 GLU A C 1
ATOM 952 O O . GLU A 1 119 ? -19.799 -0.455 2.857 1.00 98.06 119 GLU A O 1
ATOM 957 N N . PHE A 1 120 ? -17.758 -1.296 2.389 1.00 98.06 120 PHE A N 1
ATOM 958 C CA . PHE A 1 120 ? -17.761 -1.017 0.962 1.00 98.06 120 PHE A CA 1
ATOM 959 C C . PHE A 1 120 ? -18.052 -2.314 0.212 1.00 98.06 120 PHE A C 1
ATOM 961 O O . PHE A 1 120 ? -17.523 -3.384 0.531 1.00 98.06 120 PHE A O 1
ATOM 968 N N . MET A 1 121 ? -18.883 -2.201 -0.813 1.00 96.94 121 MET A N 1
ATOM 969 C CA . MET A 1 121 ? -19.282 -3.290 -1.691 1.00 96.94 121 MET A CA 1
ATOM 970 C C . MET A 1 121 ? -18.339 -3.373 -2.901 1.00 96.94 121 MET A C 1
ATOM 972 O O . MET A 1 121 ? -17.615 -2.421 -3.198 1.00 96.94 121 MET A O 1
ATOM 976 N N . PRO A 1 122 ? -18.346 -4.484 -3.664 1.00 96.00 122 PRO A N 1
ATOM 977 C CA . PRO A 1 122 ? -17.512 -4.612 -4.861 1.00 96.00 122 PRO A CA 1
ATOM 978 C C . PRO A 1 122 ? -17.639 -3.442 -5.852 1.00 96.00 122 PRO A C 1
ATOM 980 O O . PRO A 1 122 ? -16.632 -3.012 -6.407 1.00 96.00 122 PRO A O 1
ATOM 983 N N . GLY A 1 123 ? -18.845 -2.884 -6.017 1.00 97.81 123 GLY A N 1
ATOM 984 C CA . GLY A 1 123 ? -19.080 -1.727 -6.888 1.00 97.81 123 GLY A CA 1
ATOM 985 C C . GLY A 1 123 ? -18.373 -0.447 -6.425 1.00 97.81 123 GLY A C 1
ATOM 986 O O . GLY A 1 123 ? -17.917 0.329 -7.261 1.00 97.81 123 GLY A O 1
ATOM 987 N N . ASP A 1 124 ? -18.198 -0.247 -5.114 1.00 97.69 124 ASP A N 1
ATOM 988 C CA . ASP A 1 124 ? -17.437 0.895 -4.592 1.00 97.69 124 ASP A CA 1
ATOM 989 C C . ASP A 1 124 ? -15.962 0.781 -4.996 1.00 97.69 124 ASP A C 1
ATOM 991 O O . ASP A 1 124 ? -15.362 1.735 -5.496 1.00 97.69 124 ASP A O 1
ATOM 995 N N . PHE A 1 125 ? -15.388 -0.418 -4.853 1.00 97.38 125 PHE A N 1
ATOM 996 C CA . PHE A 1 125 ? -14.002 -0.679 -5.235 1.00 97.38 125 PHE A CA 1
ATOM 997 C C . PHE A 1 125 ? -13.783 -0.616 -6.748 1.00 97.38 125 PHE A C 1
ATOM 999 O O . PHE A 1 125 ? -12.712 -0.197 -7.175 1.00 97.38 125 PHE A O 1
ATOM 1006 N N . GLU A 1 126 ? -14.772 -0.975 -7.569 1.00 96.19 126 GLU A N 1
ATOM 1007 C CA . GLU A 1 126 ? -14.695 -0.815 -9.025 1.00 96.19 126 GLU A CA 1
ATOM 1008 C C . GLU A 1 126 ? -14.561 0.664 -9.419 1.00 96.19 126 GLU A C 1
ATOM 1010 O O . GLU A 1 126 ? -13.647 1.032 -10.164 1.00 96.19 126 GLU A O 1
ATOM 1015 N N . VAL A 1 127 ? -15.408 1.532 -8.851 1.00 96.00 127 VAL A N 1
ATOM 1016 C CA . VAL A 1 127 ? -15.354 2.986 -9.081 1.00 96.00 127 VAL A CA 1
ATOM 1017 C C . VAL A 1 127 ? -14.017 3.565 -8.619 1.00 96.00 127 VAL A C 1
ATOM 1019 O O . VAL A 1 127 ? -13.391 4.351 -9.338 1.00 96.00 127 VAL A O 1
ATOM 1022 N N . MET A 1 128 ? -13.547 3.158 -7.438 1.00 95.88 128 MET A N 1
ATOM 1023 C CA . MET A 1 128 ? -12.231 3.552 -6.934 1.00 95.88 128 MET A CA 1
ATOM 1024 C C . MET A 1 128 ? -11.114 3.094 -7.885 1.00 95.88 128 MET A C 1
ATOM 1026 O O . 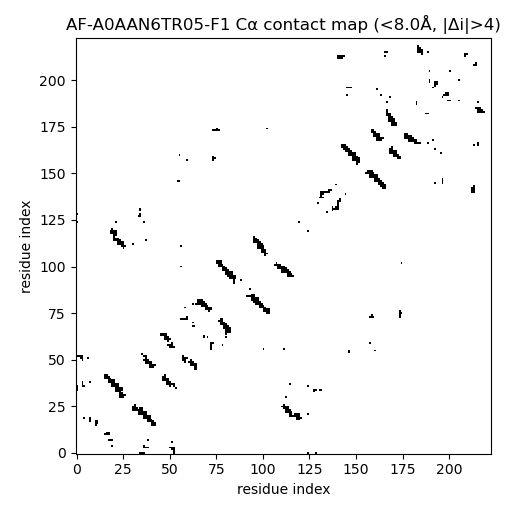MET A 1 128 ? -10.209 3.875 -8.195 1.00 95.88 128 MET A O 1
ATOM 1030 N N . ASN A 1 129 ? -11.179 1.848 -8.373 1.00 95.44 129 ASN A N 1
ATOM 1031 C CA . ASN A 1 129 ? -10.124 1.245 -9.187 1.00 95.44 129 ASN A CA 1
ATOM 1032 C C . ASN A 1 129 ? -10.001 1.915 -10.549 1.00 95.44 129 ASN A C 1
ATOM 1034 O O . ASN A 1 129 ? -8.883 2.176 -10.999 1.00 95.44 129 ASN A O 1
ATOM 1038 N N . LEU A 1 130 ? -11.136 2.278 -11.153 1.00 95.31 130 LEU A N 1
ATOM 1039 C CA . LEU A 1 130 ? -11.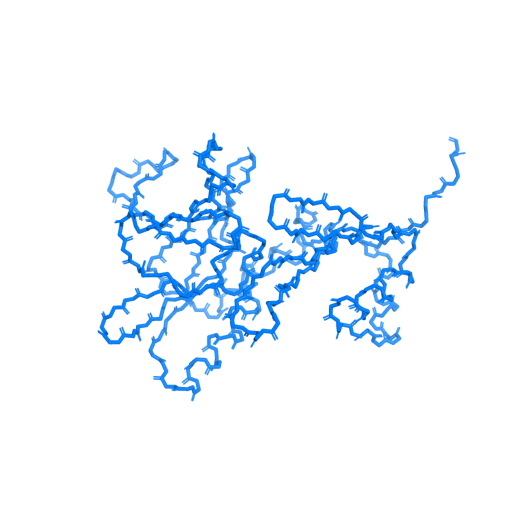176 2.992 -12.422 1.00 95.31 130 LEU A CA 1
ATOM 1040 C C . LEU A 1 130 ? -10.336 4.273 -12.359 1.00 95.31 130 LEU A C 1
ATOM 1042 O O . LEU A 1 130 ? -9.468 4.483 -13.203 1.00 95.31 130 LEU A O 1
ATOM 1046 N N . ARG A 1 131 ? -10.507 5.093 -11.313 1.00 92.38 131 ARG A N 1
ATOM 1047 C CA . ARG A 1 131 ? -9.695 6.305 -11.122 1.00 92.38 131 ARG A CA 1
ATOM 1048 C C . ARG A 1 131 ? -8.209 5.970 -11.009 1.00 92.38 131 ARG A C 1
ATOM 1050 O O . ARG A 1 131 ? -7.396 6.596 -11.688 1.00 92.38 131 ARG A O 1
ATOM 1057 N N . THR A 1 132 ? -7.848 4.999 -10.168 1.00 92.56 132 THR A N 1
ATOM 1058 C CA . THR A 1 132 ? -6.439 4.645 -9.942 1.00 92.56 132 THR A CA 1
ATOM 1059 C C . THR A 1 132 ? -5.760 4.062 -11.180 1.00 92.56 132 THR A C 1
ATOM 1061 O O . THR A 1 132 ? -4.559 4.271 -11.341 1.00 92.56 132 THR A O 1
ATOM 1064 N N . MET A 1 133 ? -6.497 3.389 -12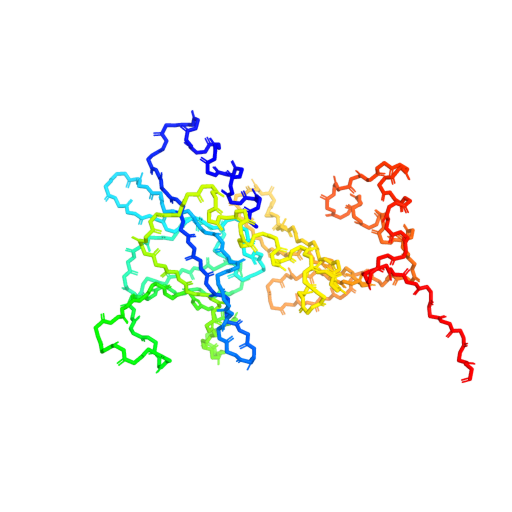.069 1.00 93.50 133 MET A N 1
ATOM 1065 C CA . MET A 1 133 ? -5.925 2.697 -13.229 1.00 93.50 133 MET A CA 1
ATOM 1066 C C . MET A 1 133 ? -6.034 3.457 -14.559 1.00 93.50 133 MET A C 1
ATOM 1068 O O . MET A 1 133 ? -5.327 3.100 -15.495 1.00 93.50 133 MET A O 1
ATOM 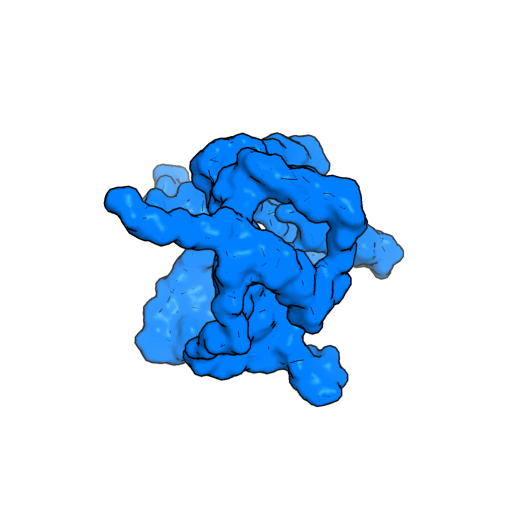1072 N N . THR A 1 134 ? -6.896 4.476 -14.683 1.00 93.56 134 THR A N 1
ATOM 1073 C CA . THR A 1 134 ? -7.090 5.178 -15.972 1.00 93.56 134 THR A CA 1
ATOM 1074 C C . THR A 1 134 ? -6.772 6.663 -15.941 1.00 93.56 134 THR A C 1
ATOM 1076 O O . THR A 1 134 ? -6.449 7.240 -16.979 1.00 93.56 134 THR A O 1
ATOM 1079 N N . THR A 1 135 ? -6.856 7.314 -14.779 1.00 93.12 135 THR A N 1
ATOM 1080 C CA . THR A 1 135 ? -6.702 8.770 -14.723 1.00 93.12 135 THR A CA 1
ATOM 1081 C C . THR A 1 135 ? -5.237 9.154 -14.964 1.00 93.12 135 THR A C 1
ATOM 1083 O O . THR A 1 135 ? -4.371 8.665 -14.238 1.00 93.12 135 THR A O 1
ATOM 1086 N N . PRO A 1 136 ? -4.920 10.061 -15.912 1.00 93.81 136 PRO A N 1
ATOM 1087 C CA . PRO A 1 136 ? -3.535 10.424 -16.227 1.00 93.81 136 PRO A CA 1
ATOM 1088 C C . PRO A 1 136 ? -2.745 10.974 -15.034 1.00 93.81 136 PRO A C 1
ATOM 1090 O O . PRO A 1 136 ? -1.534 10.811 -14.976 1.00 93.81 136 PRO A O 1
ATOM 1093 N N . GLN A 1 137 ? -3.411 11.599 -14.063 1.00 90.38 137 GLN A N 1
ATOM 1094 C CA . GLN A 1 137 ? -2.790 12.106 -12.837 1.00 90.38 137 GLN A CA 1
ATOM 1095 C C . GLN A 1 137 ? -2.507 11.007 -11.799 1.00 90.38 137 GLN A C 1
ATOM 1097 O O . GLN A 1 137 ? -1.875 11.282 -10.780 1.00 90.38 137 GLN A O 1
ATOM 1102 N N . SER A 1 138 ? -2.981 9.776 -12.013 1.00 93.19 138 SER A N 1
ATOM 1103 C CA . SER A 1 138 ? -2.735 8.668 -11.095 1.00 93.19 138 SER A CA 1
ATOM 1104 C C . SER A 1 138 ? -1.257 8.295 -11.086 1.00 93.19 138 SER A C 1
ATOM 1106 O O . SER A 1 138 ? -0.658 8.015 -12.127 1.00 93.19 138 SER A O 1
ATOM 1108 N N . PHE A 1 139 ? -0.691 8.201 -9.884 1.00 91.88 139 PHE A N 1
ATOM 1109 C CA . PHE A 1 139 ? 0.659 7.690 -9.672 1.00 91.88 139 PHE A CA 1
ATOM 1110 C C . PHE A 1 139 ? 0.870 6.324 -10.347 1.00 91.88 139 PHE A C 1
ATOM 1112 O O . PHE A 1 139 ? 1.898 6.109 -10.984 1.00 91.88 139 PHE A O 1
ATOM 1119 N N . PHE A 1 140 ? -0.130 5.441 -10.266 1.00 93.88 140 PHE A N 1
ATOM 1120 C CA . PHE A 1 140 ? -0.063 4.072 -10.783 1.00 93.88 140 PHE A CA 1
ATOM 1121 C C . PHE A 1 140 ? -0.178 3.981 -12.312 1.00 93.88 140 PHE A C 1
ATOM 1123 O O . PHE A 1 140 ? 0.262 2.998 -12.895 1.00 93.88 140 PHE A O 1
ATOM 1130 N N . VAL A 1 141 ? -0.708 5.015 -12.977 1.00 95.62 141 VAL A N 1
ATOM 1131 C CA . VAL A 1 141 ? -0.687 5.128 -14.449 1.00 95.62 141 VAL A CA 1
ATOM 1132 C C . VAL A 1 141 ? 0.669 5.640 -14.933 1.00 95.62 141 VAL A C 1
ATOM 1134 O O . VAL A 1 141 ? 1.169 5.225 -15.976 1.00 95.62 141 VAL A O 1
ATOM 1137 N N . GLN A 1 142 ? 1.280 6.542 -14.164 1.00 94.88 142 GLN A N 1
ATOM 1138 C CA . GLN A 1 142 ? 2.517 7.228 -14.542 1.00 94.88 142 GLN A CA 1
ATOM 1139 C C . GLN A 1 142 ? 3.788 6.488 -14.115 1.00 94.88 142 GLN A C 1
ATOM 1141 O O . GLN A 1 142 ? 4.887 6.874 -14.504 1.00 94.88 142 GLN A O 1
ATOM 1146 N N . SER A 1 143 ? 3.696 5.489 -13.238 1.00 94.19 143 SER A N 1
ATOM 1147 C CA . SER A 1 143 ? 4.864 4.821 -12.657 1.00 94.19 143 SER A CA 1
ATOM 1148 C C . SER A 1 143 ? 4.613 3.331 -12.471 1.00 94.19 143 SER A C 1
ATOM 1150 O O . SER A 1 143 ? 3.579 2.929 -11.949 1.00 94.19 143 SER A O 1
ATOM 1152 N N . VAL A 1 144 ? 5.604 2.513 -12.834 1.00 95.88 144 VAL A N 1
ATOM 1153 C CA . VAL A 1 144 ? 5.640 1.100 -12.441 1.00 95.88 144 VAL A CA 1
ATOM 1154 C C . VAL A 1 144 ? 6.240 1.004 -11.044 1.00 95.88 144 VAL A C 1
ATOM 1156 O O . VAL A 1 144 ? 7.329 1.528 -10.791 1.00 95.88 144 VAL A O 1
ATOM 1159 N N . MET A 1 145 ? 5.531 0.339 -10.137 1.00 95.44 145 MET A N 1
ATOM 1160 C CA . MET A 1 145 ? 6.009 0.035 -8.795 1.00 95.44 145 MET A CA 1
ATOM 1161 C C . MET A 1 145 ? 5.727 -1.425 -8.468 1.00 95.44 145 MET A C 1
ATOM 1163 O O . MET A 1 145 ? 4.630 -1.919 -8.712 1.00 95.44 145 MET A O 1
ATOM 1167 N N . CYS A 1 146 ? 6.698 -2.096 -7.858 1.00 96.19 146 CYS A N 1
ATOM 1168 C CA . CYS A 1 146 ? 6.494 -3.399 -7.238 1.00 96.19 146 CYS A CA 1
ATOM 1169 C C . CYS A 1 146 ? 7.153 -3.417 -5.869 1.00 96.19 146 CYS A C 1
ATOM 1171 O O . CYS A 1 146 ? 8.187 -2.784 -5.651 1.00 96.19 146 CYS A O 1
ATOM 1173 N N . MET A 1 147 ? 6.565 -4.168 -4.948 1.00 94.56 147 MET A N 1
ATOM 1174 C CA . MET A 1 147 ? 7.128 -4.357 -3.626 1.00 94.56 147 MET A CA 1
ATOM 1175 C C . MET A 1 147 ? 7.064 -5.821 -3.224 1.00 94.56 147 MET A C 1
ATOM 1177 O O . MET A 1 147 ? 6.067 -6.497 -3.459 1.00 94.56 147 MET A O 1
ATOM 1181 N N . ARG A 1 148 ? 8.125 -6.284 -2.564 1.00 94.12 148 ARG A N 1
ATOM 1182 C CA . ARG A 1 148 ? 8.182 -7.587 -1.911 1.00 94.12 148 ARG A CA 1
ATOM 1183 C C . ARG A 1 148 ? 8.875 -7.459 -0.562 1.00 94.12 148 ARG A C 1
ATOM 1185 O O . ARG A 1 148 ? 9.893 -6.776 -0.453 1.00 94.12 148 ARG A O 1
ATOM 1192 N N . THR A 1 149 ? 8.343 -8.118 0.459 1.00 93.31 149 THR A N 1
ATOM 1193 C CA . THR A 1 149 ? 9.017 -8.232 1.754 1.00 93.31 149 THR A CA 1
ATOM 1194 C C . THR A 1 149 ? 10.159 -9.244 1.678 1.00 93.31 149 THR A C 1
ATOM 1196 O O . THR A 1 149 ? 10.076 -10.257 0.986 1.00 93.31 149 THR A O 1
ATOM 1199 N N . ILE A 1 150 ? 11.255 -8.953 2.373 1.00 94.62 150 ILE A N 1
ATOM 1200 C CA . ILE A 1 150 ? 12.373 -9.877 2.560 1.00 94.62 150 ILE A CA 1
ATOM 1201 C C . ILE A 1 150 ? 12.141 -10.574 3.904 1.00 94.62 150 ILE A C 1
ATOM 1203 O O . ILE A 1 150 ? 12.171 -9.886 4.930 1.00 94.62 150 ILE A O 1
ATOM 1207 N N . PRO A 1 151 ? 11.869 -11.890 3.922 1.00 92.94 151 PRO A N 1
ATOM 1208 C CA . PRO A 1 151 ? 11.719 -12.635 5.163 1.00 92.94 151 PRO A CA 1
ATOM 1209 C C . PRO A 1 151 ? 13.070 -12.863 5.853 1.00 92.94 151 PRO A C 1
ATOM 1211 O O . PRO A 1 151 ? 14.119 -12.845 5.206 1.00 92.94 151 PRO A O 1
ATOM 1214 N N . ASP A 1 152 ? 13.039 -13.106 7.160 1.00 93.19 152 ASP A N 1
ATOM 1215 C CA . ASP A 1 152 ? 14.165 -13.670 7.901 1.00 93.19 152 ASP A CA 1
ATOM 1216 C C . ASP A 1 152 ? 14.433 -15.131 7.494 1.00 93.19 152 ASP A C 1
ATOM 1218 O O . ASP A 1 152 ? 13.674 -15.743 6.738 1.00 93.19 152 ASP A O 1
ATOM 1222 N N . GLU A 1 153 ? 15.517 -15.717 8.008 1.00 91.31 153 GLU A N 1
ATOM 1223 C CA . GLU A 1 153 ? 15.922 -17.091 7.669 1.00 91.31 153 GLU A CA 1
ATOM 1224 C C . GLU A 1 153 ? 14.827 -18.127 7.970 1.00 91.31 153 GLU A C 1
ATOM 1226 O O . GLU A 1 153 ? 14.666 -19.098 7.228 1.00 91.31 153 GLU A O 1
ATOM 1231 N N . LYS A 1 154 ? 14.038 -17.896 9.027 1.00 92.06 154 LYS A N 1
ATOM 1232 C CA . LYS A 1 154 ? 12.931 -18.769 9.441 1.00 92.06 154 LYS A CA 1
ATOM 1233 C C . LYS A 1 154 ? 11.621 -18.503 8.697 1.00 92.06 154 LYS A C 1
ATOM 1235 O O . LYS A 1 154 ? 10.699 -19.304 8.812 1.00 92.06 154 LYS A O 1
ATOM 1240 N N . LYS A 1 155 ? 11.539 -17.425 7.909 1.00 88.00 155 LYS A N 1
ATOM 1241 C CA . LYS A 1 155 ? 10.322 -16.959 7.223 1.00 88.00 155 LYS A CA 1
ATOM 1242 C C . LYS A 1 155 ? 9.159 -16.643 8.165 1.00 88.00 155 LYS A C 1
ATOM 1244 O O . LYS A 1 155 ? 7.998 -16.762 7.784 1.00 88.00 155 LYS A O 1
ATOM 1249 N N . GLU A 1 156 ? 9.476 -16.208 9.376 1.00 87.56 156 GLU A N 1
ATOM 1250 C CA . GLU A 1 156 ? 8.504 -15.819 10.397 1.00 87.56 156 GLU A CA 1
ATOM 1251 C C . GLU A 1 156 ? 8.293 -14.302 10.425 1.00 87.56 156 GLU A C 1
ATOM 1253 O O . GLU A 1 156 ? 7.222 -13.832 10.808 1.00 87.56 156 GLU A O 1
ATOM 1258 N N . LYS A 1 157 ? 9.307 -13.517 10.032 1.00 89.00 157 LYS A N 1
ATOM 1259 C CA . LYS A 1 157 ? 9.278 -12.051 10.118 1.00 89.00 157 LYS A CA 1
ATOM 1260 C C . LYS A 1 157 ? 9.809 -11.402 8.853 1.00 89.00 157 LYS A C 1
ATOM 1262 O O . LYS A 1 157 ? 10.709 -11.914 8.200 1.00 89.00 157 LYS A O 1
ATOM 1267 N N . SER A 1 158 ? 9.284 -10.224 8.536 1.00 91.38 158 SER A N 1
ATOM 1268 C CA . SER A 1 158 ? 9.840 -9.377 7.477 1.00 91.38 158 SER A CA 1
ATOM 1269 C C . SER A 1 158 ? 10.987 -8.532 8.038 1.00 91.38 158 SER A C 1
ATOM 1271 O O . SER A 1 158 ? 10.778 -7.756 8.968 1.00 91.38 158 SER A O 1
ATOM 1273 N N . VAL A 1 159 ? 12.184 -8.662 7.466 1.00 93.75 159 VAL A N 1
ATOM 1274 C CA . VAL A 1 159 ? 13.412 -7.949 7.885 1.00 93.75 159 VAL A CA 1
ATOM 1275 C C . VAL A 1 159 ? 13.844 -6.859 6.906 1.00 93.75 159 VAL A C 1
ATOM 1277 O O . VAL A 1 159 ? 14.731 -6.060 7.198 1.00 93.75 159 VAL A O 1
ATOM 1280 N N . GLY A 1 160 ? 13.209 -6.802 5.738 1.00 94.62 160 GLY A N 1
ATOM 1281 C CA . GLY A 1 160 ? 13.520 -5.806 4.728 1.00 94.62 160 GLY A CA 1
ATOM 1282 C C . GLY A 1 160 ? 12.503 -5.758 3.603 1.00 94.62 160 GLY A C 1
ATOM 1283 O O . GLY A 1 160 ? 11.485 -6.450 3.627 1.00 94.62 160 GLY A O 1
ATOM 1284 N N . LEU A 1 161 ? 12.791 -4.929 2.605 1.00 95.62 161 LEU A N 1
ATOM 1285 C CA . LEU A 1 161 ? 11.972 -4.742 1.414 1.00 95.62 161 LEU A CA 1
ATOM 1286 C C . LEU A 1 161 ? 12.827 -4.734 0.151 1.00 95.62 161 LEU A C 1
ATOM 1288 O O . LEU A 1 161 ? 13.900 -4.134 0.119 1.00 95.62 161 LEU A O 1
ATOM 1292 N N . LEU A 1 162 ? 12.285 -5.318 -0.911 1.00 97.12 162 LEU A N 1
ATOM 1293 C CA . LEU A 1 162 ? 12.652 -5.021 -2.290 1.00 97.12 162 LEU A CA 1
ATOM 1294 C C . LEU A 1 162 ? 11.570 -4.130 -2.887 1.00 97.12 162 LEU A C 1
ATOM 1296 O O . LEU A 1 162 ? 10.380 -4.420 -2.759 1.00 97.12 162 LEU A O 1
ATOM 1300 N N . ILE A 1 163 ? 11.987 -3.041 -3.521 1.00 97.56 163 ILE A N 1
ATOM 1301 C CA . ILE A 1 163 ? 11.102 -2.050 -4.124 1.00 97.56 163 ILE A CA 1
ATOM 1302 C C . ILE A 1 163 ? 11.609 -1.775 -5.530 1.00 97.56 163 ILE A C 1
ATOM 1304 O O . ILE A 1 163 ? 12.709 -1.257 -5.694 1.00 97.56 163 ILE A O 1
ATOM 1308 N N . LEU A 1 164 ? 10.804 -2.088 -6.535 1.00 97.94 164 LEU A N 1
ATOM 1309 C CA . LEU A 1 164 ? 10.988 -1.556 -7.875 1.00 97.94 164 LEU A CA 1
ATOM 1310 C C . LEU A 1 164 ? 10.180 -0.273 -7.960 1.00 97.94 164 LEU A C 1
ATOM 1312 O O . LEU A 1 164 ? 9.003 -0.262 -7.600 1.00 97.94 164 LEU A O 1
ATOM 1316 N N . HIS A 1 165 ? 10.800 0.803 -8.423 1.00 97.12 165 HIS A N 1
ATOM 1317 C CA . HIS A 1 165 ? 10.097 2.046 -8.698 1.00 97.12 165 HIS A CA 1
ATOM 1318 C C . HIS A 1 165 ? 10.689 2.699 -9.941 1.00 97.12 165 HIS A C 1
ATOM 1320 O O . HIS A 1 165 ? 11.859 3.070 -9.951 1.00 97.12 165 HIS A O 1
ATOM 1326 N N . ARG A 1 166 ? 9.854 2.845 -10.973 1.00 96.12 166 ARG A N 1
ATOM 1327 C CA . ARG A 1 166 ? 10.206 3.361 -12.301 1.00 96.12 166 ARG A CA 1
ATOM 1328 C C . ARG A 1 166 ? 11.333 2.576 -12.964 1.00 96.12 166 ARG A C 1
ATOM 1330 O O . ARG A 1 166 ? 11.045 1.632 -13.691 1.00 96.12 166 ARG A O 1
ATOM 1337 N N . ASP A 1 167 ? 12.569 2.989 -12.743 1.00 96.94 167 ASP A N 1
ATOM 1338 C CA . ASP A 1 167 ? 13.773 2.572 -13.450 1.00 96.94 167 ASP A CA 1
ATOM 1339 C C . ASP A 1 167 ? 14.850 2.033 -12.501 1.00 96.94 167 ASP A C 1
ATOM 1341 O O . ASP A 1 167 ? 15.986 1.848 -12.910 1.00 96.94 167 ASP A O 1
ATOM 1345 N N . TYR A 1 168 ? 14.523 1.745 -11.241 1.00 97.88 168 TYR A N 1
ATOM 1346 C CA . TYR A 1 168 ? 15.478 1.145 -10.315 1.00 97.88 168 TYR A CA 1
ATOM 1347 C C . TYR A 1 168 ? 14.846 0.093 -9.408 1.00 97.88 168 TYR A C 1
ATOM 1349 O O . TYR A 1 168 ? 13.651 0.133 -9.094 1.00 97.88 168 TYR A O 1
ATOM 1357 N N . VAL A 1 169 ? 15.694 -0.816 -8.928 1.00 98.44 169 VAL A N 1
ATOM 1358 C CA . VAL A 1 169 ? 15.397 -1.736 -7.830 1.00 98.44 169 VAL A CA 1
ATOM 1359 C C . VAL A 1 169 ? 16.178 -1.293 -6.600 1.00 98.44 169 VAL A C 1
ATOM 1361 O O . VAL A 1 169 ? 17.400 -1.154 -6.618 1.00 98.44 169 VAL A O 1
ATOM 1364 N N . LYS A 1 170 ? 15.457 -1.074 -5.504 1.00 98.00 170 LYS A N 1
ATOM 1365 C CA . LYS A 1 170 ? 15.979 -0.640 -4.213 1.00 98.00 170 LYS A CA 1
ATOM 1366 C C . LYS A 1 170 ? 15.770 -1.729 -3.171 1.00 98.00 170 LYS A C 1
ATOM 1368 O O . LYS A 1 170 ? 14.667 -2.261 -3.043 1.00 98.00 170 LYS A O 1
ATOM 1373 N N . ARG A 1 171 ? 16.806 -2.016 -2.389 1.00 97.56 171 ARG A N 1
ATOM 1374 C CA . ARG A 1 171 ? 16.736 -2.864 -1.199 1.00 97.56 171 ARG A CA 1
ATOM 1375 C C . ARG A 1 171 ? 16.746 -1.984 0.045 1.00 97.56 171 ARG A C 1
ATOM 1377 O O . ARG A 1 171 ? 17.578 -1.091 0.159 1.00 97.56 171 ARG A O 1
ATOM 1384 N N . ARG A 1 172 ? 15.820 -2.232 0.973 1.00 95.38 172 ARG A N 1
ATOM 1385 C CA . ARG A 1 172 ? 15.795 -1.607 2.302 1.00 95.38 172 ARG A CA 1
ATOM 1386 C C . ARG A 1 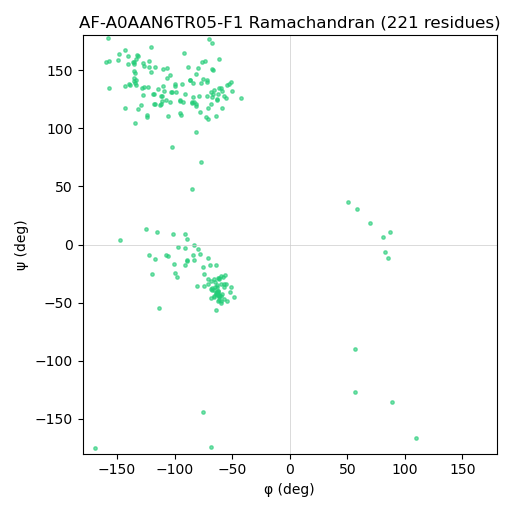172 ? 15.967 -2.677 3.372 1.00 95.38 172 ARG A C 1
ATOM 1388 O O . ARG A 1 172 ? 15.132 -3.573 3.451 1.00 95.38 172 ARG A O 1
ATOM 1395 N N . MET A 1 173 ? 17.004 -2.555 4.194 1.00 94.69 173 MET A N 1
ATOM 1396 C CA . MET A 1 173 ? 17.267 -3.396 5.366 1.00 94.69 173 MET A CA 1
ATOM 1397 C C . MET A 1 173 ? 17.402 -2.481 6.585 1.00 94.69 173 MET A C 1
ATOM 1399 O O . MET A 1 173 ? 18.341 -1.689 6.671 1.00 94.69 173 MET A O 1
ATOM 1403 N N . GLY A 1 174 ? 16.443 -2.538 7.510 1.00 89.38 174 GLY A N 1
ATOM 1404 C CA . GLY A 1 174 ? 16.347 -1.542 8.579 1.00 89.38 174 GLY A CA 1
ATOM 1405 C C . GLY A 1 174 ? 16.228 -0.115 8.026 1.00 89.38 174 GLY A C 1
ATOM 1406 O O . GLY A 1 174 ? 15.381 0.159 7.174 1.00 89.38 174 GLY A O 1
ATOM 1407 N N . LEU A 1 175 ? 17.103 0.784 8.488 1.00 88.38 175 LEU A N 1
ATOM 1408 C CA . LEU A 1 175 ? 17.191 2.172 8.005 1.00 88.38 175 LEU A CA 1
ATOM 1409 C C . LEU A 1 175 ? 18.025 2.322 6.725 1.00 88.38 175 LEU A C 1
ATOM 1411 O O . LEU A 1 175 ? 17.983 3.367 6.079 1.00 88.38 175 LEU A O 1
ATOM 1415 N N . VAL A 1 176 ? 18.781 1.293 6.339 1.00 92.81 176 VAL A N 1
ATOM 1416 C CA . VAL A 1 176 ? 19.656 1.363 5.169 1.00 92.81 176 VAL A CA 1
ATOM 1417 C C . VAL A 1 176 ? 18.835 1.081 3.922 1.00 92.81 176 VAL A C 1
ATOM 1419 O O . VAL A 1 176 ? 18.206 0.030 3.802 1.00 92.81 176 VAL A O 1
ATOM 1422 N N . SER A 1 177 ? 18.844 2.028 2.988 1.00 94.88 177 SER A N 1
ATOM 1423 C CA . SER A 1 177 ? 18.259 1.872 1.659 1.00 94.88 177 SER A CA 1
ATOM 1424 C C . SER A 1 177 ? 19.340 2.033 0.601 1.00 94.88 177 SER A C 1
ATOM 1426 O O . SER A 1 177 ? 20.051 3.032 0.596 1.00 94.88 177 SER A O 1
ATOM 1428 N N . GLU A 1 178 ? 19.426 1.082 -0.319 1.00 97.44 178 GLU A N 1
ATOM 1429 C CA . GLU A 1 178 ? 20.409 1.076 -1.401 1.00 97.44 178 GLU A CA 1
ATOM 1430 C C . GLU A 1 178 ? 19.737 0.727 -2.731 1.00 97.44 178 GLU A C 1
ATOM 1432 O O . GLU A 1 178 ? 18.867 -0.146 -2.795 1.00 97.44 178 GLU A O 1
ATOM 1437 N N . ILE A 1 179 ? 20.125 1.415 -3.803 1.00 98.19 179 ILE A N 1
ATOM 1438 C CA . ILE A 1 179 ? 19.757 1.007 -5.159 1.00 98.19 179 ILE A CA 1
ATOM 1439 C C . ILE A 1 179 ? 20.682 -0.149 -5.532 1.00 98.19 179 ILE A C 1
ATOM 1441 O O . ILE A 1 179 ? 21.891 0.036 -5.628 1.00 98.19 179 ILE A O 1
ATOM 1445 N N . ILE A 1 180 ? 20.110 -1.339 -5.702 1.00 98.12 180 ILE A N 1
ATOM 1446 C CA . ILE A 1 180 ? 20.862 -2.555 -6.040 1.00 98.12 180 ILE A CA 1
ATOM 1447 C C . ILE A 1 180 ? 20.959 -2.773 -7.549 1.00 98.12 180 ILE A C 1
ATOM 1449 O O . ILE A 1 180 ? 21.797 -3.548 -7.999 1.00 98.12 180 ILE A O 1
ATOM 1453 N N . GLU A 1 181 ? 20.102 -2.109 -8.324 1.00 98.19 181 GLU A N 1
ATOM 1454 C CA . GLU A 1 181 ? 20.148 -2.141 -9.779 1.00 98.19 181 GLU A CA 1
ATOM 1455 C C . GLU A 1 181 ? 19.465 -0.907 -10.375 1.00 98.19 181 GLU A C 1
ATOM 1457 O O . GLU A 1 181 ? 18.356 -0.545 -9.971 1.00 98.19 181 GLU A O 1
ATOM 1462 N N . GLN A 1 182 ? 20.124 -0.295 -11.357 1.00 97.94 182 GLN A N 1
ATOM 1463 C CA . GLN A 1 182 ? 19.553 0.723 -12.232 1.00 97.94 182 GLN A CA 1
ATOM 1464 C C . GLN A 1 182 ? 19.167 0.062 -13.560 1.00 97.94 182 GLN A C 1
ATOM 1466 O O . GLN A 1 182 ? 19.929 -0.731 -14.106 1.00 97.94 182 GLN A O 1
ATOM 1471 N N . LEU A 1 183 ? 17.987 0.395 -14.069 1.00 97.12 183 LEU A N 1
ATOM 1472 C CA . LEU A 1 183 ? 17.392 -0.153 -15.280 1.00 97.12 183 LEU A CA 1
ATOM 1473 C C . LEU A 1 183 ? 17.367 0.949 -16.342 1.00 97.12 183 LEU A C 1
ATOM 1475 O O . LEU A 1 183 ? 16.870 2.048 -16.109 1.00 97.12 183 LEU A O 1
ATOM 1479 N N . GLU A 1 184 ? 17.901 0.656 -17.515 1.00 95.62 184 GLU A N 1
ATOM 1480 C CA . GLU A 1 184 ? 18.042 1.593 -18.635 1.00 95.62 184 GLU A CA 1
ATOM 1481 C C . GLU A 1 184 ? 17.037 1.316 -19.762 1.00 95.62 184 GLU A C 1
ATOM 1483 O O . GLU A 1 184 ? 16.897 2.115 -20.689 1.00 95.62 184 GLU A O 1
ATOM 1488 N N . SER A 1 185 ? 16.326 0.187 -19.695 1.00 95.75 185 SER A N 1
ATOM 1489 C CA . SER A 1 185 ? 15.344 -0.215 -20.700 1.00 95.75 185 SER A CA 1
ATOM 1490 C C . SER A 1 185 ? 14.201 -1.039 -20.113 1.00 95.75 185 SER A C 1
ATOM 1492 O O . SER A 1 185 ? 14.342 -1.688 -19.072 1.00 95.75 185 SER A O 1
ATOM 1494 N N . GLU A 1 186 ? 13.070 -1.069 -20.823 1.00 96.62 186 GLU A N 1
ATOM 1495 C CA . GLU A 1 186 ? 11.937 -1.926 -20.465 1.00 96.62 186 GLU A CA 1
ATOM 1496 C C . GLU A 1 186 ? 12.322 -3.408 -20.398 1.00 96.62 186 GLU A C 1
ATOM 1498 O O . GLU A 1 186 ? 11.872 -4.123 -19.512 1.00 96.62 186 GLU A O 1
ATOM 1503 N N . GLU A 1 187 ? 13.207 -3.874 -21.282 1.00 96.25 187 GLU A N 1
ATOM 1504 C CA . GLU A 1 187 ? 13.660 -5.268 -21.271 1.00 96.25 187 GLU A CA 1
ATOM 1505 C C . GLU A 1 187 ? 14.394 -5.611 -19.965 1.00 96.25 187 GLU A C 1
ATOM 1507 O O . GLU A 1 187 ? 14.170 -6.672 -19.378 1.00 96.25 187 GLU A O 1
ATOM 1512 N N . GLN A 1 188 ? 15.239 -4.700 -19.472 1.00 97.25 188 GLN A N 1
ATOM 1513 C CA . GLN A 1 188 ? 15.885 -4.865 -18.170 1.00 97.25 188 GLN A CA 1
ATOM 1514 C C . GLN A 1 188 ? 14.852 -4.834 -17.040 1.00 97.25 188 GLN A C 1
ATOM 1516 O O . GLN A 1 188 ? 14.938 -5.640 -16.113 1.00 97.25 188 GLN A O 1
ATOM 1521 N N . ARG A 1 189 ? 13.840 -3.962 -17.132 1.00 97.62 189 ARG A N 1
ATOM 1522 C CA . ARG A 1 189 ? 12.765 -3.882 -16.137 1.00 97.62 189 ARG A CA 1
ATOM 1523 C C . ARG A 1 189 ? 11.923 -5.153 -16.069 1.00 97.62 189 ARG A C 1
ATOM 1525 O O . ARG A 1 189 ? 11.658 -5.628 -14.968 1.00 97.62 189 ARG A O 1
ATOM 1532 N N . VAL A 1 190 ? 11.585 -5.755 -17.207 1.00 97.88 190 VAL A N 1
ATOM 1533 C CA . VAL A 1 190 ? 10.888 -7.050 -17.271 1.00 97.88 190 VAL A CA 1
ATOM 1534 C C . VAL A 1 190 ? 11.727 -8.162 -16.633 1.00 97.88 190 VAL A C 1
ATOM 1536 O O . VAL A 1 190 ? 11.219 -8.909 -15.799 1.00 97.88 190 VAL A O 1
ATOM 1539 N N . LYS A 1 191 ? 13.033 -8.233 -16.926 1.00 98.12 191 LYS A N 1
ATOM 1540 C CA . LYS A 1 191 ? 13.938 -9.205 -16.278 1.00 98.12 191 LYS A CA 1
ATOM 1541 C C . LYS A 1 191 ? 14.055 -8.974 -14.767 1.00 98.12 191 LYS A C 1
ATOM 1543 O O . LYS A 1 191 ? 14.165 -9.927 -13.995 1.00 98.12 191 LYS A O 1
ATOM 1548 N N . ALA A 1 192 ? 14.017 -7.719 -14.319 1.00 98.19 192 ALA A N 1
ATOM 1549 C CA . ALA A 1 192 ? 14.030 -7.377 -12.901 1.00 98.19 192 ALA A CA 1
ATOM 1550 C C . ALA A 1 192 ? 12.731 -7.788 -12.183 1.00 98.19 192 ALA A C 1
ATOM 1552 O O . ALA A 1 192 ? 12.803 -8.277 -11.052 1.00 98.19 192 ALA A O 1
ATOM 1553 N N . LEU A 1 193 ? 11.567 -7.646 -12.831 1.00 98.31 193 LEU A N 1
ATOM 1554 C CA . LEU A 1 193 ? 10.281 -8.136 -12.318 1.00 98.31 193 LEU A CA 1
ATOM 1555 C C . LEU A 1 193 ? 10.326 -9.645 -12.045 1.00 98.31 193 LEU A C 1
ATOM 1557 O O . LEU A 1 193 ? 9.974 -10.083 -10.947 1.00 98.31 193 LEU A O 1
ATOM 1561 N N . GLU A 1 194 ? 10.850 -10.426 -12.987 1.00 98.19 194 GLU A N 1
ATOM 1562 C CA . GLU A 1 194 ? 11.011 -11.871 -12.819 1.00 98.19 194 GLU A CA 1
ATOM 1563 C C . GLU A 1 194 ? 12.001 -12.192 -11.692 1.00 98.19 194 GLU A C 1
ATOM 1565 O O . GLU A 1 194 ? 11.650 -12.850 -10.710 1.00 98.19 194 GLU A O 1
ATOM 1570 N N . ARG A 1 195 ? 13.227 -11.666 -11.776 1.00 97.94 195 ARG A N 1
ATOM 1571 C CA . ARG A 1 195 ? 14.317 -11.995 -10.845 1.00 97.94 195 ARG A CA 1
ATOM 1572 C C . ARG A 1 195 ? 14.022 -11.608 -9.394 1.00 97.94 195 ARG A C 1
ATOM 1574 O O . ARG A 1 195 ? 14.356 -12.364 -8.483 1.00 97.94 195 ARG A O 1
ATOM 1581 N N . TYR A 1 196 ? 13.460 -10.422 -9.155 1.00 97.62 196 TYR A N 1
ATOM 1582 C CA . TYR A 1 196 ? 13.291 -9.895 -7.795 1.00 97.62 196 TYR A CA 1
ATOM 1583 C C . TYR A 1 196 ? 11.891 -10.078 -7.224 1.00 97.62 196 TYR A C 1
ATOM 1585 O O . TYR A 1 196 ? 11.760 -10.093 -5.997 1.00 97.62 196 TYR A O 1
ATOM 1593 N N . PHE A 1 197 ? 10.866 -10.204 -8.068 1.00 97.19 197 PHE A N 1
ATOM 1594 C CA . PHE A 1 197 ? 9.464 -10.242 -7.640 1.00 97.19 197 PHE A CA 1
ATOM 1595 C C . PHE A 1 197 ? 8.733 -11.514 -8.081 1.00 97.19 197 PHE A C 1
ATOM 1597 O O . PHE A 1 197 ? 7.635 -11.757 -7.593 1.00 97.19 197 PHE A O 1
ATOM 1604 N N . GLY A 1 198 ? 9.340 -12.353 -8.930 1.00 97.31 198 GLY A N 1
ATOM 1605 C CA . GLY A 1 198 ? 8.714 -13.575 -9.441 1.00 97.31 198 GLY A CA 1
ATOM 1606 C C . GLY A 1 198 ? 7.569 -13.308 -10.419 1.00 97.31 198 GLY A C 1
ATOM 1607 O O . GLY A 1 198 ? 6.730 -14.181 -10.620 1.00 97.31 198 GLY A O 1
ATOM 1608 N N . ILE A 1 199 ? 7.506 -12.103 -10.994 1.00 97.81 199 ILE A N 1
ATOM 1609 C CA . ILE A 1 199 ? 6.468 -11.703 -11.946 1.00 97.81 199 ILE A CA 1
ATOM 1610 C C . ILE A 1 199 ? 7.005 -11.946 -13.354 1.00 97.81 199 ILE A C 1
ATOM 1612 O O . ILE A 1 199 ? 7.923 -11.257 -13.796 1.00 97.81 199 ILE A O 1
ATOM 1616 N N . VAL A 1 200 ? 6.430 -12.925 -14.047 1.00 98.06 200 VAL A N 1
ATOM 1617 C CA . VAL A 1 200 ? 6.800 -13.286 -15.420 1.00 98.06 200 VAL A CA 1
ATOM 1618 C C . VAL A 1 200 ? 5.728 -12.761 -16.363 1.00 98.06 200 VAL A C 1
ATOM 1620 O O . VAL A 1 200 ? 4.561 -13.113 -16.217 1.00 98.06 200 VAL A O 1
ATOM 1623 N N . LEU A 1 201 ? 6.130 -11.930 -17.325 1.00 97.62 201 LEU A N 1
ATOM 1624 C CA . LEU A 1 201 ? 5.233 -11.396 -18.348 1.00 97.62 201 LEU A CA 1
ATOM 1625 C C . LEU A 1 201 ? 5.361 -12.201 -19.639 1.00 97.62 201 LEU A C 1
ATOM 1627 O O . LEU A 1 201 ? 6.468 -12.406 -20.149 1.00 97.62 201 LEU A O 1
ATOM 1631 N N . SER A 1 202 ? 4.226 -12.598 -20.200 1.00 98.06 202 SER A N 1
ATOM 1632 C CA . SER A 1 202 ? 4.131 -13.189 -21.533 1.00 98.06 202 SER A CA 1
ATOM 1633 C C . SER A 1 202 ? 4.619 -12.219 -22.622 1.00 98.06 202 SER A C 1
ATOM 1635 O O . SER A 1 202 ? 4.635 -10.999 -22.421 1.00 98.06 202 SER A O 1
ATOM 1637 N N . PRO A 1 203 ? 4.996 -12.720 -23.814 1.00 97.25 203 PRO A N 1
ATOM 1638 C CA . PRO A 1 203 ? 5.367 -11.858 -24.935 1.00 97.25 203 PRO A CA 1
ATOM 1639 C C . PRO A 1 203 ? 4.280 -10.836 -25.302 1.00 97.25 203 PRO A C 1
ATOM 1641 O O . PRO A 1 203 ? 4.593 -9.718 -25.710 1.00 97.25 203 PRO A O 1
ATOM 1644 N N . GLU A 1 204 ? 3.007 -11.201 -25.164 1.00 97.56 204 GLU A N 1
ATOM 1645 C CA . GLU A 1 204 ? 1.850 -10.342 -25.427 1.00 97.56 204 GLU A CA 1
ATOM 1646 C C . GLU A 1 204 ? 1.743 -9.210 -24.399 1.00 97.56 204 GLU A C 1
ATOM 1648 O O . GLU A 1 204 ? 1.597 -8.050 -24.786 1.00 97.56 204 GLU A O 1
ATOM 1653 N N . GLU A 1 205 ? 1.900 -9.511 -23.108 1.00 97.19 205 GLU A N 1
ATOM 1654 C CA . GLU A 1 205 ? 1.907 -8.503 -22.038 1.00 97.19 205 GLU A CA 1
ATOM 1655 C C . GLU A 1 205 ? 3.087 -7.538 -22.187 1.00 97.19 205 GLU A C 1
ATOM 1657 O O . GLU A 1 205 ? 2.911 -6.327 -22.072 1.00 97.19 205 GLU A O 1
ATOM 1662 N N . GLN A 1 206 ? 4.274 -8.046 -22.538 1.00 97.25 206 GLN A N 1
ATOM 1663 C CA . GLN A 1 206 ? 5.447 -7.205 -22.801 1.00 97.25 206 GLN A CA 1
ATOM 1664 C C . GLN A 1 206 ? 5.223 -6.252 -23.983 1.00 97.25 206 GLN A C 1
ATOM 1666 O O . GLN A 1 206 ? 5.611 -5.084 -23.925 1.00 97.25 206 GLN A O 1
ATOM 1671 N N . LYS A 1 207 ? 4.570 -6.715 -25.059 1.00 96.38 207 LYS A N 1
ATOM 1672 C CA . LYS A 1 207 ? 4.178 -5.841 -26.181 1.00 96.38 207 LYS A CA 1
ATOM 1673 C C . LYS A 1 207 ? 3.186 -4.769 -25.727 1.00 96.38 207 LYS A C 1
ATOM 1675 O O . LYS A 1 207 ? 3.289 -3.639 -26.199 1.00 96.38 207 LYS A O 1
ATOM 1680 N N . GLY A 1 208 ? 2.277 -5.107 -24.810 1.00 96.25 208 GLY A N 1
ATOM 1681 C CA . GLY A 1 208 ? 1.270 -4.201 -24.252 1.00 96.25 208 GLY A CA 1
ATOM 1682 C C . GLY A 1 208 ? 1.832 -3.029 -23.442 1.00 96.25 208 GLY A C 1
ATOM 1683 O O . GLY A 1 208 ? 1.132 -2.038 -23.259 1.00 96.25 208 GLY A O 1
ATOM 1684 N N . ILE A 1 209 ? 3.095 -3.093 -23.003 1.00 95.94 209 ILE A N 1
ATOM 1685 C CA . ILE A 1 209 ? 3.756 -1.981 -22.300 1.00 95.94 209 ILE A CA 1
ATOM 1686 C C . ILE A 1 209 ? 4.051 -0.809 -23.251 1.00 95.94 209 ILE A C 1
ATOM 1688 O O . ILE A 1 209 ? 4.079 0.352 -22.834 1.00 95.94 209 ILE A O 1
ATOM 1692 N N . ARG A 1 210 ? 4.277 -1.093 -24.539 1.00 94.94 210 ARG A N 1
ATOM 1693 C CA . ARG A 1 210 ? 4.724 -0.087 -25.509 1.00 94.94 210 ARG A CA 1
ATOM 1694 C C . ARG A 1 210 ? 3.689 1.017 -25.678 1.00 94.94 210 ARG A C 1
ATOM 1696 O O . ARG A 1 210 ? 2.521 0.750 -25.945 1.00 94.94 210 ARG A O 1
ATOM 1703 N N . GLY A 1 211 ? 4.132 2.267 -25.578 1.00 93.56 211 GLY A N 1
ATOM 1704 C CA . GLY A 1 211 ? 3.265 3.436 -25.715 1.00 93.56 211 GLY A CA 1
ATOM 1705 C C . GLY A 1 211 ? 2.508 3.829 -24.444 1.00 93.56 211 GLY A C 1
ATOM 1706 O O . GLY A 1 211 ? 1.897 4.899 -24.436 1.00 93.56 211 GLY A O 1
ATOM 1707 N N . LEU A 1 212 ? 2.577 3.042 -23.364 1.00 94.31 212 LEU A N 1
ATOM 1708 C CA . LEU A 1 212 ? 2.044 3.461 -22.068 1.00 94.31 212 LEU A CA 1
ATOM 1709 C C . LEU A 1 212 ? 2.867 4.619 -21.491 1.00 94.31 212 LEU A C 1
ATOM 1711 O O . LEU A 1 212 ? 4.071 4.727 -21.718 1.00 94.31 212 LEU A O 1
ATOM 1715 N N . ALA A 1 213 ? 2.223 5.470 -20.690 1.00 94.06 213 ALA A N 1
ATOM 1716 C CA . ALA A 1 213 ? 2.887 6.596 -20.028 1.00 94.06 213 ALA A CA 1
ATOM 1717 C C . ALA A 1 213 ? 4.026 6.153 -19.090 1.00 94.06 213 ALA A C 1
ATOM 1719 O O . ALA A 1 213 ? 4.974 6.900 -18.865 1.00 94.06 213 ALA A O 1
ATOM 1720 N N . SER A 1 214 ? 3.938 4.932 -18.561 1.00 94.81 214 SER A N 1
ATOM 1721 C CA . SER A 1 214 ? 4.910 4.339 -17.649 1.00 94.81 214 SER A CA 1
ATOM 1722 C C . SER A 1 214 ? 6.025 3.545 -18.345 1.00 94.81 214 SER A C 1
ATOM 1724 O O . SER A 1 214 ? 6.921 3.057 -17.649 1.00 94.81 214 SER A O 1
ATOM 1726 N N . GLU A 1 215 ? 5.995 3.410 -19.680 1.00 95.69 215 GLU A N 1
ATOM 1727 C CA . GLU A 1 215 ? 7.020 2.723 -20.480 1.00 95.69 215 GLU A CA 1
ATOM 1728 C C . GLU A 1 215 ? 8.412 3.318 -20.216 1.00 95.69 215 GLU A C 1
ATOM 1730 O O . GLU A 1 215 ? 8.635 4.524 -20.356 1.00 95.69 215 GLU A O 1
ATOM 1735 N N . LEU A 1 216 ? 9.371 2.466 -19.853 1.00 94.81 216 LEU A N 1
ATOM 1736 C CA . LEU A 1 216 ? 10.755 2.860 -19.643 1.00 94.81 216 LEU A CA 1
ATOM 1737 C C . LEU A 1 216 ? 11.475 2.946 -20.986 1.00 94.81 216 LEU A C 1
ATOM 1739 O O . LEU A 1 216 ? 11.962 1.955 -21.538 1.00 94.81 216 LEU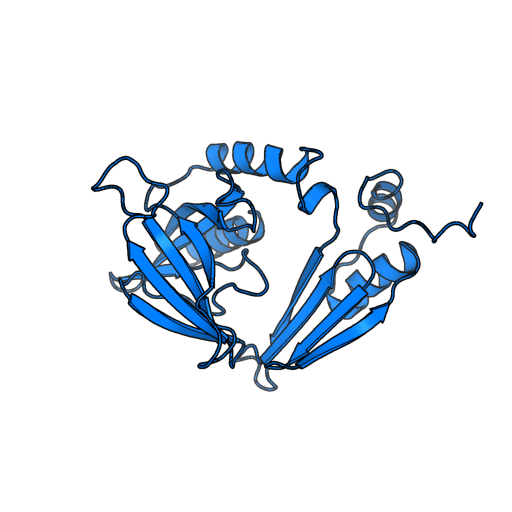 A O 1
ATOM 1743 N N . ARG A 1 217 ? 11.548 4.170 -21.502 1.00 88.75 217 ARG A N 1
ATOM 1744 C CA . ARG A 1 217 ? 12.261 4.474 -22.740 1.00 88.75 217 ARG A CA 1
ATOM 1745 C C . ARG A 1 217 ? 13.739 4.739 -22.453 1.00 88.75 217 ARG A C 1
ATOM 1747 O O . ARG A 1 217 ? 14.040 5.411 -21.463 1.00 88.75 217 ARG A O 1
ATOM 1754 N N . PRO A 1 218 ? 14.654 4.282 -23.327 1.00 78.06 218 PRO A N 1
ATOM 1755 C CA . PRO A 1 218 ? 16.049 4.692 -23.262 1.00 78.06 218 PRO A CA 1
ATOM 1756 C C . PRO A 1 218 ? 16.130 6.218 -23.243 1.00 78.06 218 PRO A C 1
ATOM 1758 O O . PRO A 1 218 ? 15.399 6.890 -23.979 1.00 78.06 218 PRO A O 1
ATOM 1761 N N . LYS A 1 219 ? 17.013 6.777 -22.412 1.00 67.25 219 LYS A N 1
ATOM 1762 C CA . LYS A 1 219 ? 17.278 8.219 -22.442 1.00 67.25 219 LYS A CA 1
ATOM 1763 C C . LYS A 1 219 ? 17.765 8.569 -23.847 1.00 67.25 219 LYS A C 1
ATOM 1765 O O . LYS A 1 219 ? 18.793 8.054 -24.284 1.00 67.25 219 LYS A O 1
ATOM 1770 N N . ALA A 1 220 ? 17.014 9.405 -24.563 1.00 59.50 220 ALA A N 1
ATOM 1771 C CA . ALA A 1 220 ? 17.475 9.916 -25.844 1.00 59.50 220 ALA A CA 1
ATOM 1772 C C . ALA A 1 220 ? 18.802 10.661 -25.608 1.00 59.50 220 ALA A C 1
ATOM 1774 O O . ALA A 1 220 ? 18.870 11.457 -24.664 1.00 59.50 220 ALA A O 1
ATOM 1775 N N . PRO A 1 221 ? 19.856 10.413 -26.405 1.00 51.53 221 PRO A N 1
ATOM 1776 C CA . PRO A 1 221 ? 21.030 11.271 -26.369 1.00 51.53 221 PRO A CA 1
ATOM 1777 C C . PRO A 1 221 ? 20.559 12.696 -26.673 1.00 51.53 221 PRO A C 1
ATOM 1779 O O . PRO A 1 221 ? 19.800 12.903 -27.618 1.00 51.53 221 PRO A O 1
ATOM 1782 N N . HIS A 1 222 ? 20.925 13.633 -25.798 1.00 53.88 222 HIS A N 1
ATOM 1783 C CA . HIS A 1 222 ? 20.481 15.025 -25.818 1.00 53.88 222 HIS A CA 1
ATOM 1784 C C . HIS A 1 222 ? 20.466 15.614 -27.240 1.00 53.88 222 HIS A C 1
ATOM 1786 O O . HIS A 1 222 ? 21.476 15.552 -27.942 1.00 53.88 222 HIS A O 1
ATOM 1792 N N . ALA A 1 223 ? 19.314 16.168 -27.631 1.00 34.62 223 ALA A N 1
ATOM 1793 C CA . ALA A 1 223 ? 19.209 17.149 -28.708 1.00 34.62 223 ALA A CA 1
ATOM 1794 C C . ALA A 1 223 ? 19.606 18.534 -28.184 1.00 34.62 223 ALA A C 1
ATOM 1796 O O . ALA A 1 223 ? 19.321 18.800 -26.990 1.00 34.62 223 ALA A O 1
#